Protein AF-A0A974VXE0-F1 (afdb_monomer_lite)

Secondary structure (DSSP, 8-state):
-EETTEE--B-TTS-EEHHHHHHHTT--GGG-HHHHHHSHHHHHHHHHHHTTT---EEE-STT-EEEE-HHHHHHHHHHH-HHHHHHHHHHHHHHHHSS-S---HHHHHHHHHHHHHHHHHHHHHHHHHHHHHHHHHS---SSSSS--EE-HHHHHHH-TTS-HHHHHHHHHTSS-EEETTEEEPP-STTTTT-EEEETTEEEEEHHHHHHHHHHH----

Structure (mmCIF, N/CA/C/O backbone):
data_AF-A0A974VXE0-F1
#
_entry.id   AF-A0A974VXE0-F1
#
loop_
_atom_site.group_PDB
_atom_site.id
_atom_site.type_symbol
_atom_site.label_atom_id
_atom_site.label_alt_id
_atom_site.label_comp_id
_atom_site.label_asym_id
_atom_site.label_entity_id
_atom_site.label_seq_id
_atom_site.pdbx_PDB_ins_code
_atom_site.Cartn_x
_atom_site.Cartn_y
_atom_site.Cartn_z
_atom_site.occupancy
_atom_site.B_iso_or_equiv
_atom_site.auth_seq_id
_atom_site.auth_comp_id
_atom_site.auth_asym_id
_atom_site.auth_atom_id
_atom_site.pdbx_PDB_model_num
ATOM 1 N N . MET A 1 1 ? 20.926 3.545 -9.619 1.00 43.62 1 MET A N 1
ATOM 2 C CA . MET A 1 1 ? 19.524 3.109 -9.843 1.00 43.62 1 MET A CA 1
ATOM 3 C C . MET A 1 1 ? 19.376 1.688 -9.315 1.00 43.62 1 MET A C 1
ATOM 5 O O . MET A 1 1 ? 20.249 0.872 -9.587 1.00 43.62 1 MET A O 1
ATOM 9 N N . THR A 1 2 ? 18.328 1.397 -8.544 1.00 39.00 2 THR A N 1
ATOM 10 C CA . THR A 1 2 ? 18.070 0.048 -8.011 1.00 39.00 2 THR A CA 1
ATOM 11 C C . THR A 1 2 ? 17.063 -0.651 -8.914 1.00 39.00 2 THR A C 1
ATOM 13 O O . THR A 1 2 ? 15.965 -0.136 -9.114 1.00 39.00 2 THR A O 1
ATOM 16 N N . ILE A 1 3 ? 17.418 -1.815 -9.455 1.00 51.47 3 ILE A N 1
ATOM 17 C CA . ILE A 1 3 ? 16.471 -2.709 -10.133 1.00 51.47 3 ILE A CA 1
ATOM 18 C C . ILE A 1 3 ? 16.406 -3.980 -9.287 1.00 51.47 3 ILE A C 1
ATOM 20 O O . ILE A 1 3 ? 17.441 -4.567 -8.982 1.00 51.47 3 ILE A O 1
ATOM 24 N N . ALA A 1 4 ? 15.202 -4.356 -8.845 1.00 46.84 4 ALA A N 1
ATOM 25 C CA . ALA A 1 4 ? 14.942 -5.583 -8.083 1.00 46.84 4 ALA A CA 1
ATOM 26 C C . ALA A 1 4 ? 15.923 -5.832 -6.909 1.00 46.84 4 ALA A C 1
ATOM 28 O O . ALA A 1 4 ? 16.485 -6.914 -6.770 1.00 46.84 4 ALA A O 1
ATOM 29 N N . ASN A 1 5 ? 16.132 -4.819 -6.057 1.00 52.47 5 ASN A N 1
ATOM 30 C CA . ASN A 1 5 ? 16.975 -4.892 -4.851 1.00 52.47 5 ASN A CA 1
ATOM 31 C C . ASN A 1 5 ? 18.496 -5.047 -5.082 1.00 52.47 5 ASN A C 1
ATOM 33 O O . ASN A 1 5 ? 19.231 -5.280 -4.126 1.00 52.47 5 ASN A O 1
ATOM 37 N N . THR A 1 6 ? 18.984 -4.875 -6.318 1.00 59.00 6 THR A N 1
ATOM 38 C CA . THR A 1 6 ? 20.422 -4.901 -6.633 1.00 59.00 6 THR A CA 1
ATOM 39 C C . THR A 1 6 ? 20.893 -3.537 -7.140 1.00 59.00 6 THR A C 1
ATOM 41 O O . THR A 1 6 ? 20.257 -2.921 -8.001 1.00 59.00 6 THR A O 1
ATOM 44 N N . ALA A 1 7 ? 22.005 -3.044 -6.589 1.00 68.25 7 ALA A N 1
ATOM 45 C CA . ALA A 1 7 ? 22.623 -1.797 -7.022 1.00 68.25 7 ALA A CA 1
ATOM 46 C C . ALA A 1 7 ? 23.395 -2.030 -8.331 1.00 68.25 7 ALA A C 1
ATOM 48 O O . ALA A 1 7 ? 24.382 -2.763 -8.346 1.00 68.25 7 ALA A O 1
ATOM 49 N N . ILE A 1 8 ? 22.950 -1.406 -9.425 1.00 77.00 8 ILE A N 1
ATOM 50 C CA . ILE A 1 8 ? 23.687 -1.398 -10.696 1.00 77.00 8 ILE A CA 1
ATOM 51 C C . ILE A 1 8 ? 24.664 -0.227 -10.658 1.00 77.00 8 ILE A C 1
ATOM 53 O O . ILE A 1 8 ? 24.250 0.912 -10.412 1.00 77.00 8 ILE A O 1
ATOM 57 N N . ARG A 1 9 ? 25.952 -0.508 -10.885 1.00 81.44 9 ARG A N 1
ATOM 58 C CA . ARG A 1 9 ? 26.990 0.525 -10.921 1.00 81.44 9 ARG A CA 1
ATOM 59 C C . ARG A 1 9 ? 26.741 1.487 -12.073 1.00 81.44 9 ARG A C 1
ATOM 61 O O . ARG A 1 9 ? 26.352 1.067 -13.167 1.00 81.44 9 ARG A O 1
ATOM 68 N N . GLN A 1 10 ? 26.976 2.761 -11.793 1.00 82.44 10 GLN A N 1
ATOM 69 C CA . GLN A 1 10 ? 26.895 3.834 -12.763 1.00 82.44 10 GLN A CA 1
ATOM 70 C C . GLN A 1 10 ? 28.243 4.548 -12.815 1.00 82.44 10 GLN A C 1
ATOM 72 O O . GLN A 1 10 ? 28.799 4.876 -11.765 1.00 82.44 10 GLN A O 1
ATOM 77 N N . ASP A 1 11 ? 28.752 4.761 -14.020 1.00 80.00 11 ASP A N 1
ATOM 78 C CA . ASP A 1 11 ? 29.983 5.513 -14.247 1.00 80.00 11 ASP A CA 1
ATOM 79 C C . ASP A 1 11 ? 29.741 7.027 -14.108 1.00 80.00 11 ASP A C 1
ATOM 81 O O . ASP A 1 11 ? 28.590 7.471 -14.194 1.00 80.00 11 ASP A O 1
ATOM 85 N N . PRO A 1 12 ? 30.799 7.844 -13.931 1.00 75.44 12 PRO A N 1
ATOM 86 C CA . PRO A 1 12 ? 30.688 9.306 -13.843 1.00 75.44 12 PRO A CA 1
ATOM 87 C C . PRO A 1 12 ? 29.964 9.948 -15.036 1.00 75.44 12 PRO A C 1
ATOM 89 O O . PRO A 1 12 ? 29.292 10.962 -14.875 1.00 75.44 12 PRO A O 1
ATOM 92 N N . ASP A 1 13 ? 30.030 9.308 -16.205 1.00 73.12 13 ASP A N 1
ATOM 93 C CA . ASP A 1 13 ? 29.336 9.716 -17.433 1.00 73.12 13 ASP A CA 1
ATOM 94 C C . ASP A 1 13 ? 27.852 9.294 -17.474 1.00 73.12 13 ASP A C 1
ATOM 96 O O . ASP A 1 13 ? 27.187 9.405 -18.502 1.00 73.12 13 ASP A O 1
ATOM 100 N N . GLY A 1 14 ? 27.324 8.727 -16.388 1.00 77.12 14 GLY A N 1
ATOM 101 C CA . GLY A 1 14 ? 25.926 8.322 -16.275 1.00 77.12 14 GLY A CA 1
ATOM 102 C C . GLY A 1 14 ? 25.568 6.973 -16.916 1.00 77.12 14 GLY A C 1
ATOM 103 O O . GLY A 1 14 ? 24.385 6.632 -16.957 1.00 77.12 14 GLY A O 1
ATOM 104 N N . ARG A 1 15 ? 26.550 6.189 -17.379 1.00 83.00 15 ARG A N 1
ATOM 105 C CA . ARG A 1 15 ? 26.363 4.876 -18.036 1.00 83.00 15 ARG A CA 1
ATOM 106 C C . ARG A 1 15 ? 26.256 3.744 -17.020 1.00 83.00 15 ARG A C 1
ATOM 108 O O . ARG A 1 15 ? 26.833 3.836 -15.944 1.00 83.00 15 ARG A O 1
ATOM 115 N N . PHE A 1 16 ? 25.560 2.663 -17.357 1.00 85.62 16 PHE A N 1
ATOM 116 C CA . PHE A 1 16 ? 25.257 1.560 -16.441 1.00 85.62 16 PHE A CA 1
ATOM 117 C C . PHE A 1 16 ? 26.000 0.271 -16.805 1.00 85.62 16 PHE A C 1
ATOM 119 O O . PHE A 1 16 ? 26.122 -0.070 -17.981 1.00 85.62 16 PHE A O 1
ATOM 126 N N . SER A 1 17 ? 26.442 -0.473 -15.785 1.00 86.69 17 SER A N 1
ATOM 127 C CA . SER A 1 17 ? 27.140 -1.758 -15.942 1.00 86.69 17 SER A CA 1
ATOM 128 C C . SER A 1 17 ? 26.195 -2.883 -16.381 1.00 86.69 17 SER A C 1
ATOM 130 O O . SER A 1 17 ? 25.327 -3.328 -15.621 1.00 86.69 17 SER A O 1
ATOM 132 N N . LEU A 1 18 ? 26.403 -3.406 -17.594 1.00 86.62 18 LEU A N 1
ATOM 133 C CA . LEU A 1 18 ? 25.636 -4.533 -18.134 1.00 86.62 18 LEU A CA 1
ATOM 134 C C . LEU A 1 18 ? 25.963 -5.850 -17.414 1.00 86.62 18 LEU A C 1
ATOM 136 O O . LEU A 1 18 ? 25.092 -6.696 -17.218 1.00 86.62 18 LEU A O 1
ATOM 140 N N . ASN A 1 19 ? 27.208 -5.997 -16.956 1.00 86.19 19 ASN A N 1
ATOM 141 C CA . ASN A 1 19 ? 27.670 -7.172 -16.217 1.00 86.19 19 ASN A CA 1
ATOM 142 C C . ASN A 1 19 ? 26.990 -7.298 -14.847 1.00 86.19 19 ASN A C 1
ATOM 144 O O . ASN A 1 19 ? 26.687 -8.408 -14.401 1.00 86.19 19 ASN A O 1
ATOM 148 N N . ASP A 1 20 ? 26.730 -6.172 -14.181 1.00 85.38 20 ASP A N 1
ATOM 149 C CA . ASP A 1 20 ? 26.014 -6.176 -12.904 1.00 85.38 20 ASP A CA 1
ATOM 150 C C . ASP A 1 20 ? 24.540 -6.526 -13.111 1.00 85.38 20 ASP A C 1
ATOM 152 O O . ASP A 1 20 ? 23.991 -7.327 -12.354 1.00 85.38 20 ASP A O 1
ATOM 156 N N . LEU A 1 21 ? 23.921 -6.012 -14.180 1.00 85.12 21 LEU A N 1
ATOM 157 C CA . LEU A 1 21 ? 22.555 -6.378 -14.550 1.00 85.12 21 LEU A CA 1
ATOM 158 C C . LEU A 1 21 ? 22.437 -7.866 -14.916 1.00 85.12 21 LEU A C 1
ATOM 160 O O . LEU A 1 21 ? 21.496 -8.531 -14.482 1.00 85.12 21 LEU A O 1
ATOM 164 N N . HIS A 1 22 ? 23.396 -8.415 -15.666 1.00 86.56 22 HIS A N 1
ATOM 165 C CA . HIS A 1 22 ? 23.431 -9.841 -16.008 1.00 86.56 22 HIS A CA 1
ATOM 166 C C . HIS A 1 22 ? 23.490 -10.716 -14.755 1.00 86.56 22 HIS A C 1
ATOM 168 O O . HIS A 1 22 ? 22.717 -11.666 -14.614 1.00 86.56 22 HIS A O 1
ATOM 174 N N . ARG A 1 23 ? 24.363 -10.353 -13.808 1.00 85.38 23 ARG A N 1
ATOM 175 C CA . ARG A 1 23 ? 24.497 -11.041 -12.519 1.00 85.38 23 ARG A CA 1
ATOM 176 C C . ARG A 1 23 ? 23.218 -10.948 -11.691 1.00 85.38 23 ARG A C 1
ATOM 178 O O . ARG A 1 23 ? 22.768 -11.964 -11.171 1.00 85.38 23 ARG A O 1
ATOM 185 N N . ALA A 1 24 ? 22.614 -9.762 -11.616 1.00 84.19 24 ALA A N 1
ATOM 186 C CA . ALA A 1 24 ? 21.342 -9.541 -10.928 1.00 84.19 24 ALA A CA 1
ATOM 187 C C . ALA A 1 24 ? 20.189 -10.349 -11.550 1.00 84.19 24 ALA A C 1
ATOM 189 O O . ALA A 1 24 ? 19.272 -10.765 -10.849 1.00 84.19 24 ALA A O 1
ATOM 190 N N . SER A 1 25 ? 20.262 -10.618 -12.856 1.00 79.88 25 SER A N 1
ATOM 191 C CA . SER A 1 25 ? 19.257 -11.379 -13.608 1.00 79.88 25 SER A CA 1
ATOM 192 C C . SER A 1 25 ? 19.467 -12.901 -13.564 1.00 79.88 25 SER A C 1
ATOM 194 O O . SER A 1 25 ? 18.789 -13.631 -14.282 1.00 79.88 25 SER A O 1
ATOM 196 N N . GLY A 1 26 ? 20.405 -13.397 -12.747 1.00 84.25 26 GLY A N 1
ATOM 197 C CA . GLY A 1 26 ? 20.655 -14.831 -12.551 1.00 84.25 26 GLY A CA 1
ATOM 198 C C . GLY A 1 26 ? 21.888 -15.386 -13.272 1.00 84.25 26 GLY A C 1
ATOM 199 O O . GLY A 1 26 ? 22.190 -16.566 -13.123 1.00 84.25 26 GLY A O 1
ATOM 200 N N . GLY A 1 27 ? 22.631 -14.564 -14.024 1.00 84.44 27 GLY A N 1
ATOM 201 C CA . GLY A 1 27 ? 23.959 -14.922 -14.539 1.00 84.44 27 GLY A CA 1
ATOM 202 C C . GLY A 1 27 ? 23.996 -16.091 -15.533 1.00 84.44 27 GLY A C 1
ATOM 203 O O . GLY A 1 27 ? 25.049 -16.701 -15.724 1.00 84.44 27 GLY A O 1
ATOM 204 N N . GLU A 1 28 ? 22.873 -16.430 -16.175 1.00 87.12 28 GLU A N 1
ATOM 205 C CA . GLU A 1 28 ? 22.824 -17.527 -17.147 1.00 87.12 28 GLU A CA 1
ATOM 206 C C . GLU A 1 28 ? 23.780 -17.276 -18.322 1.00 87.12 28 GLU A C 1
ATOM 208 O O . GLU A 1 28 ? 23.739 -16.220 -18.955 1.00 87.12 28 GLU A O 1
ATOM 213 N N . LYS A 1 29 ? 24.612 -18.268 -18.668 1.00 85.56 29 LYS A N 1
ATOM 214 C CA . LYS A 1 29 ? 25.663 -18.120 -19.694 1.00 85.56 29 LYS A CA 1
ATOM 215 C C . LYS A 1 29 ? 25.130 -17.698 -21.068 1.00 85.56 29 LYS A C 1
ATOM 217 O O . LYS A 1 29 ? 25.763 -16.885 -21.734 1.00 85.56 29 LYS A O 1
ATOM 222 N N . ARG A 1 30 ? 23.960 -18.210 -21.474 1.00 85.81 30 ARG A N 1
ATOM 223 C CA . ARG A 1 30 ? 23.302 -17.856 -22.749 1.00 85.81 30 ARG A CA 1
ATOM 224 C C . ARG A 1 30 ? 22.896 -16.383 -22.836 1.00 85.81 30 ARG A C 1
ATOM 226 O O . ARG A 1 30 ? 22.746 -15.861 -23.930 1.00 85.81 30 ARG A O 1
ATOM 233 N N . HIS A 1 31 ? 22.746 -15.724 -21.690 1.00 87.00 31 HIS A N 1
ATOM 234 C CA . HIS A 1 31 ? 22.363 -14.322 -21.586 1.00 87.00 31 HIS A CA 1
ATOM 235 C C . HIS A 1 31 ? 23.568 -13.391 -21.417 1.00 87.00 31 HIS A C 1
ATOM 237 O O . HIS A 1 31 ? 23.388 -12.235 -21.063 1.00 87.00 31 HIS A O 1
ATOM 243 N N . GLY A 1 32 ? 24.799 -13.861 -21.636 1.00 85.56 32 GLY A N 1
ATOM 244 C CA . GLY A 1 32 ? 25.993 -13.034 -21.460 1.00 85.56 32 GLY A CA 1
ATOM 245 C C . GLY A 1 32 ? 25.992 -11.771 -22.330 1.00 85.56 32 GLY A C 1
ATOM 246 O O . GLY A 1 32 ? 25.596 -11.810 -23.496 1.00 85.56 32 GLY A O 1
ATOM 247 N N . ALA A 1 33 ? 26.492 -10.666 -21.771 1.00 83.69 33 ALA A N 1
ATOM 248 C CA . ALA A 1 33 ? 26.612 -9.367 -22.441 1.00 83.69 33 ALA A CA 1
ATOM 249 C C . ALA A 1 33 ? 27.284 -9.461 -23.825 1.00 83.69 33 ALA A C 1
ATOM 251 O O . ALA A 1 33 ? 26.778 -8.907 -24.796 1.00 83.69 33 ALA A O 1
ATOM 252 N N . SER A 1 34 ? 28.373 -10.228 -23.946 1.00 82.38 34 SER A N 1
ATOM 253 C CA . SER A 1 34 ? 29.087 -10.418 -25.218 1.00 82.38 34 SER A CA 1
ATOM 254 C C . SER A 1 3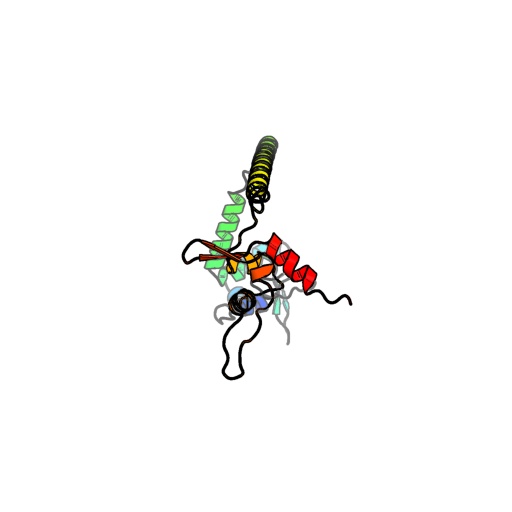4 ? 28.222 -11.072 -26.302 1.00 82.38 34 SER A C 1
ATOM 256 O O . SER A 1 34 ? 28.289 -10.668 -27.460 1.00 82.38 34 SER A O 1
ATOM 258 N N . TYR A 1 35 ? 27.377 -12.047 -25.939 1.00 86.69 35 TYR A N 1
ATOM 259 C CA . TYR A 1 35 ? 26.453 -12.680 -26.887 1.00 86.69 35 TYR A CA 1
ATOM 260 C C . TYR A 1 35 ? 25.386 -11.694 -27.351 1.00 86.69 35 TYR A C 1
ATOM 262 O O . TYR A 1 35 ? 25.119 -11.587 -28.546 1.00 86.69 35 TYR A O 1
ATOM 270 N N . TRP A 1 36 ? 24.819 -10.929 -26.422 1.00 89.06 36 TRP A N 1
ATOM 271 C CA . TRP A 1 36 ? 23.811 -9.932 -26.754 1.00 89.06 36 TRP A CA 1
ATOM 272 C C . TRP A 1 36 ? 24.346 -8.828 -27.670 1.00 89.06 36 TRP A C 1
ATOM 274 O O . TRP A 1 36 ? 23.685 -8.492 -28.649 1.00 89.06 36 TRP A O 1
ATOM 284 N N . LEU A 1 37 ? 25.556 -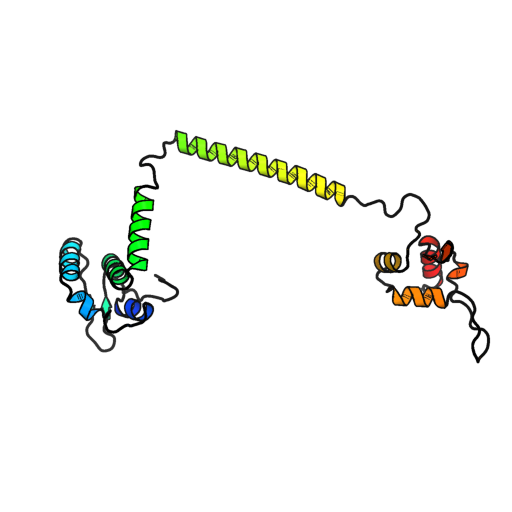8.320 -27.416 1.00 84.12 37 LEU A N 1
ATOM 285 C CA . LEU A 1 37 ? 26.217 -7.325 -28.274 1.00 84.12 37 LEU A CA 1
ATOM 286 C C . LEU A 1 37 ? 26.537 -7.865 -29.677 1.00 84.12 37 LEU A C 1
ATOM 288 O O . LEU A 1 37 ? 26.631 -7.105 -30.637 1.00 84.12 37 LEU A O 1
ATOM 292 N N . SER A 1 38 ? 26.705 -9.183 -29.817 1.00 84.88 38 SER A N 1
ATOM 293 C CA . SER A 1 38 ? 26.949 -9.808 -31.121 1.00 84.88 38 SER A CA 1
ATOM 294 C C . SER A 1 38 ? 25.685 -9.959 -31.979 1.00 84.88 38 SER A C 1
ATOM 296 O O . SER A 1 38 ? 25.806 -10.121 -33.197 1.00 84.88 38 SER A O 1
ATOM 298 N N . ASN A 1 39 ? 24.498 -9.875 -31.365 1.00 87.94 39 ASN A N 1
ATOM 299 C CA . ASN A 1 39 ? 23.212 -10.031 -32.036 1.00 87.94 39 ASN A CA 1
ATOM 300 C C . ASN A 1 39 ? 22.955 -8.892 -33.036 1.00 87.94 39 ASN A C 1
ATOM 302 O O . ASN A 1 39 ? 23.205 -7.725 -32.740 1.00 87.94 39 ASN A O 1
ATOM 306 N N . GLN A 1 40 ? 22.400 -9.236 -34.199 1.00 90.44 40 GLN A N 1
ATOM 307 C CA . GLN A 1 40 ? 22.125 -8.292 -35.282 1.00 90.44 40 GLN A CA 1
ATOM 308 C C . GLN A 1 40 ? 21.183 -7.164 -34.834 1.00 90.44 40 GLN A C 1
ATOM 310 O O . GLN A 1 40 ? 21.510 -5.995 -35.007 1.00 90.44 40 GLN A O 1
ATOM 315 N N . GLN A 1 41 ? 20.087 -7.506 -34.146 1.00 88.12 41 GLN A N 1
ATOM 316 C CA . GLN A 1 41 ? 19.127 -6.526 -33.622 1.00 88.12 41 GLN A CA 1
ATOM 317 C C . GLN A 1 41 ? 19.779 -5.526 -32.651 1.00 88.12 41 GLN A C 1
ATOM 319 O O . GLN A 1 41 ? 19.441 -4.347 -32.645 1.00 88.12 41 GLN A O 1
ATOM 324 N N . THR A 1 42 ? 20.724 -5.985 -31.825 1.00 87.19 42 THR A N 1
ATOM 325 C CA . THR A 1 42 ? 21.430 -5.119 -30.871 1.00 87.19 42 THR A CA 1
ATOM 326 C C . THR A 1 42 ? 22.367 -4.160 -31.592 1.00 87.19 42 THR A C 1
ATOM 328 O O . THR A 1 42 ? 22.434 -2.993 -31.225 1.00 87.19 42 THR A O 1
ATOM 331 N N . LYS A 1 43 ? 23.068 -4.629 -32.629 1.00 87.12 43 LYS A N 1
ATOM 332 C CA . LYS A 1 43 ? 23.947 -3.786 -33.450 1.00 87.12 43 LYS A CA 1
ATOM 333 C C . LYS A 1 43 ? 23.166 -2.708 -34.192 1.00 87.12 43 LYS A C 1
ATOM 335 O O . LYS A 1 43 ? 23.595 -1.562 -34.208 1.00 87.12 43 LYS A O 1
ATOM 340 N N . GLU A 1 44 ? 22.017 -3.067 -34.756 1.00 88.75 44 GLU A N 1
ATOM 341 C CA . GLU A 1 44 ? 21.108 -2.117 -35.405 1.00 88.75 44 GLU A CA 1
ATOM 342 C C . GLU A 1 44 ? 20.590 -1.080 -34.402 1.00 88.75 44 GLU A C 1
ATOM 344 O O . GLU A 1 44 ? 20.691 0.116 -34.652 1.00 88.75 44 GLU A O 1
ATOM 349 N N . LEU A 1 45 ? 20.146 -1.513 -33.216 1.00 85.94 45 LEU A N 1
ATOM 350 C CA . LEU A 1 45 ? 19.724 -0.601 -32.149 1.00 85.94 45 LEU A CA 1
ATOM 351 C C . LEU A 1 45 ? 20.857 0.333 -31.692 1.00 85.94 45 LEU A C 1
ATOM 353 O O . LEU A 1 45 ? 20.621 1.508 -31.423 1.00 85.94 45 LEU A O 1
ATOM 357 N N . MET A 1 46 ? 22.085 -0.177 -31.590 1.00 84.44 46 MET A N 1
A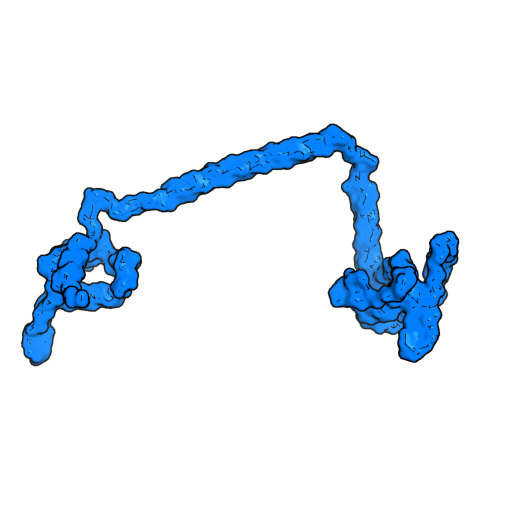TOM 358 C CA . MET A 1 46 ? 23.253 0.635 -31.250 1.00 84.44 46 MET A CA 1
ATOM 359 C C . MET A 1 46 ? 23.551 1.681 -32.325 1.00 84.44 46 MET A C 1
ATOM 361 O O . MET A 1 46 ? 23.807 2.825 -31.967 1.00 84.44 46 MET A O 1
ATOM 365 N N . ALA A 1 47 ? 23.468 1.324 -33.609 1.00 84.31 47 ALA A N 1
ATOM 366 C CA . ALA A 1 47 ? 23.678 2.262 -34.711 1.00 84.31 47 ALA A CA 1
ATOM 367 C C . ALA A 1 47 ? 22.651 3.411 -34.697 1.00 84.31 47 ALA A C 1
ATOM 369 O O . ALA A 1 47 ? 23.015 4.569 -34.895 1.00 84.31 47 ALA A O 1
ATOM 370 N N . GLU A 1 48 ? 21.385 3.121 -34.380 1.00 83.75 48 GLU A N 1
ATOM 371 C CA . GLU A 1 48 ? 20.353 4.155 -34.208 1.00 83.75 48 GLU A CA 1
ATOM 372 C C . GLU A 1 48 ? 20.675 5.096 -33.032 1.00 83.75 48 GLU A C 1
ATOM 374 O O . GLU A 1 48 ? 20.526 6.316 -33.129 1.00 83.75 48 GLU A O 1
ATOM 379 N N . LEU A 1 49 ? 21.182 4.545 -31.924 1.00 76.88 49 LEU A N 1
ATOM 380 C CA . LEU A 1 49 ? 21.546 5.312 -30.729 1.00 76.88 49 LEU A CA 1
ATOM 381 C C . LEU A 1 49 ? 22.863 6.090 -30.874 1.00 76.88 49 LEU A C 1
ATOM 383 O O . LEU A 1 49 ? 23.031 7.121 -30.220 1.00 76.88 49 LEU A O 1
ATOM 387 N N . GLU A 1 50 ? 23.787 5.671 -31.739 1.00 68.06 50 GLU A N 1
ATOM 388 C CA . GLU A 1 50 ? 25.024 6.417 -32.020 1.00 68.06 50 GLU A CA 1
ATOM 389 C C . GLU A 1 50 ? 24.733 7.819 -32.582 1.00 68.06 50 GLU A C 1
ATOM 391 O O . GLU A 1 50 ? 25.456 8.768 -32.274 1.00 68.06 50 GLU A O 1
ATOM 396 N N . THR A 1 51 ? 23.595 7.997 -33.262 1.00 58.44 51 THR A N 1
ATOM 397 C CA . THR A 1 51 ? 23.088 9.308 -33.709 1.00 58.44 51 THR A CA 1
ATOM 398 C C . THR A 1 51 ? 22.791 10.265 -32.540 1.00 58.44 51 THR A C 1
ATOM 400 O O . THR A 1 51 ? 22.847 11.482 -32.703 1.00 58.44 51 THR A O 1
ATOM 403 N N . THR A 1 52 ? 22.524 9.738 -31.338 1.00 55.94 52 THR A N 1
ATOM 404 C CA . THR A 1 52 ? 22.216 10.520 -30.121 1.00 55.94 52 THR A CA 1
ATOM 405 C C . THR A 1 52 ? 23.423 10.835 -29.222 1.00 55.94 52 THR A C 1
ATOM 407 O O . THR A 1 52 ? 23.265 11.528 -28.218 1.00 55.94 52 THR A O 1
ATOM 410 N N . GLY A 1 53 ? 24.640 10.409 -29.588 1.00 56.88 53 GLY A N 1
ATOM 411 C CA . GLY A 1 53 ? 25.884 10.936 -29.003 1.00 56.88 53 GLY A CA 1
ATOM 412 C C . GLY A 1 53 ? 26.385 10.302 -27.696 1.00 56.88 53 GLY A C 1
ATOM 413 O O . GLY A 1 53 ? 27.294 10.858 -27.081 1.00 56.88 53 GLY A O 1
ATOM 414 N N . ILE A 1 54 ? 25.864 9.144 -27.265 1.00 55.12 54 ILE A N 1
ATOM 415 C CA . ILE A 1 54 ? 26.409 8.394 -26.113 1.00 55.12 54 ILE A CA 1
ATOM 416 C C . ILE A 1 54 ? 26.987 7.055 -26.602 1.00 55.12 54 ILE A C 1
ATOM 418 O O . ILE A 1 54 ? 26.221 6.136 -26.892 1.00 55.12 54 ILE A O 1
ATOM 422 N N . PRO A 1 55 ? 28.323 6.898 -26.675 1.00 57.19 55 PRO A N 1
ATOM 423 C CA . PRO A 1 55 ? 28.932 5.676 -27.184 1.00 57.19 55 PRO A CA 1
ATOM 424 C C . PRO A 1 55 ? 28.813 4.521 -26.181 1.00 57.19 55 PRO A C 1
ATOM 426 O O . PRO A 1 55 ? 29.015 4.692 -24.970 1.00 57.19 55 PRO A O 1
ATOM 429 N N . VAL A 1 56 ? 28.556 3.317 -26.697 1.00 59.00 56 VAL A N 1
ATOM 430 C CA . VAL A 1 56 ? 28.772 2.065 -25.959 1.00 59.00 56 VAL A CA 1
ATOM 431 C C . VAL A 1 56 ? 30.264 1.938 -25.687 1.00 59.00 56 VAL A C 1
ATOM 433 O O . VAL A 1 56 ? 31.057 1.800 -26.614 1.00 59.00 56 VAL A O 1
ATOM 436 N N . VAL A 1 57 ? 30.659 2.002 -24.416 1.00 63.31 57 VAL A N 1
ATOM 437 C CA . VAL A 1 57 ? 32.062 1.849 -24.024 1.00 63.31 57 VAL A CA 1
ATOM 438 C C . VAL A 1 57 ? 32.198 0.575 -23.213 1.00 63.31 57 VAL A C 1
ATOM 440 O O . VAL A 1 57 ? 31.688 0.442 -22.102 1.00 63.31 57 VAL A O 1
ATOM 443 N N . SER A 1 58 ? 32.909 -0.384 -23.795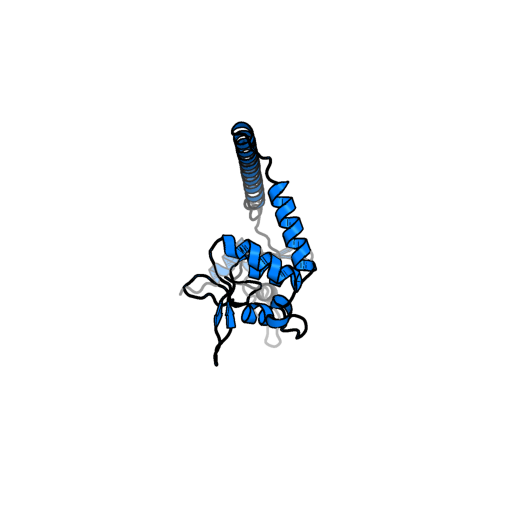 1.00 59.31 58 SER A N 1
ATOM 444 C CA . SER A 1 58 ? 33.468 -1.493 -23.036 1.00 59.31 58 SER A CA 1
ATOM 445 C C . SER A 1 58 ? 34.806 -1.033 -22.472 1.00 59.31 58 SER A C 1
ATOM 447 O O . SER A 1 58 ? 35.710 -0.696 -23.230 1.00 59.31 58 SER A O 1
ATOM 449 N N . VAL A 1 59 ? 34.931 -0.990 -21.146 1.00 58.03 59 VAL A N 1
ATOM 450 C CA . VAL A 1 59 ? 36.222 -0.740 -20.497 1.00 58.03 59 VAL A CA 1
ATOM 451 C C . VAL A 1 59 ? 36.942 -2.080 -20.386 1.00 58.03 59 VAL A C 1
ATOM 453 O O . VAL A 1 59 ? 36.468 -2.978 -19.689 1.00 58.03 59 VAL A O 1
ATOM 456 N N . GLU A 1 60 ? 38.073 -2.235 -21.072 1.00 55.22 60 GLU A N 1
ATOM 457 C CA . GLU A 1 60 ? 38.912 -3.437 -20.989 1.00 55.22 60 GLU A CA 1
ATOM 458 C C . GLU A 1 60 ? 39.854 -3.373 -19.769 1.00 55.22 60 GLU A C 1
ATOM 460 O O . GLU A 1 60 ? 40.423 -2.327 -19.462 1.00 55.22 60 GLU A O 1
ATOM 465 N N . GLY A 1 61 ? 40.025 -4.487 -19.041 1.00 51.56 61 GLY A N 1
ATOM 466 C CA . GLY A 1 61 ? 40.961 -4.582 -17.909 1.00 51.56 61 GLY A CA 1
ATOM 467 C C . GLY A 1 61 ? 40.527 -5.531 -16.783 1.00 51.56 61 GLY A C 1
ATOM 468 O O . GLY A 1 61 ? 39.484 -6.174 -16.853 1.00 51.56 61 GLY A O 1
ATOM 469 N N . ARG A 1 62 ? 41.322 -5.606 -15.701 1.00 48.44 62 ARG A N 1
ATOM 470 C CA . ARG A 1 62 ? 41.119 -6.519 -14.544 1.00 48.44 62 ARG A CA 1
ATOM 471 C C . ARG A 1 62 ? 39.804 -6.279 -13.776 1.00 48.44 62 ARG A C 1
ATOM 473 O O . ARG A 1 62 ? 39.313 -7.194 -13.127 1.00 48.44 62 ARG A O 1
ATOM 480 N N . ASN A 1 63 ? 39.239 -5.074 -13.900 1.00 58.47 63 ASN A N 1
ATOM 481 C CA . ASN A 1 63 ? 37.908 -4.673 -13.417 1.00 58.47 63 ASN A CA 1
ATOM 482 C C . ASN A 1 63 ? 36.977 -4.263 -14.579 1.00 58.47 63 ASN A C 1
ATOM 484 O O . ASN A 1 63 ? 36.028 -3.507 -14.374 1.00 58.47 63 ASN A O 1
ATOM 488 N N . GLY A 1 64 ? 37.296 -4.697 -15.800 1.00 67.00 64 GLY A N 1
ATOM 489 C CA . GLY A 1 64 ? 36.615 -4.290 -17.020 1.00 67.00 64 GLY A CA 1
ATOM 490 C C . GLY A 1 64 ? 35.152 -4.723 -17.054 1.00 67.00 64 GLY A C 1
ATOM 491 O O . GLY A 1 64 ? 34.777 -5.787 -16.553 1.00 67.00 64 GLY A O 1
ATOM 492 N N . GLY A 1 65 ? 34.318 -3.878 -17.649 1.00 74.50 65 GLY A N 1
ATOM 493 C CA . GLY A 1 65 ? 32.887 -4.095 -17.778 1.00 74.50 65 GLY A CA 1
ATOM 494 C C . GLY A 1 65 ? 32.326 -3.387 -19.001 1.00 74.50 65 GLY A C 1
ATOM 495 O O . GLY A 1 65 ? 32.880 -2.395 -19.472 1.00 74.50 65 GLY A O 1
ATOM 496 N N . THR A 1 66 ? 31.230 -3.921 -19.532 1.00 82.50 66 THR A N 1
ATOM 497 C CA . THR A 1 66 ? 30.472 -3.270 -20.600 1.00 82.50 66 THR A CA 1
ATOM 498 C C . THR A 1 66 ? 29.544 -2.235 -19.973 1.00 82.50 66 THR A C 1
ATOM 500 O O . THR A 1 66 ? 28.631 -2.610 -19.232 1.00 82.50 66 THR A O 1
ATOM 503 N N . TYR A 1 67 ? 29.767 -0.956 -20.278 1.00 83.00 67 TYR A N 1
ATOM 504 C CA . TYR A 1 67 ? 28.932 0.148 -19.817 1.00 83.00 67 TYR A CA 1
ATOM 505 C C . TYR A 1 67 ? 28.119 0.716 -20.973 1.00 83.00 67 TYR A C 1
ATOM 507 O O . TYR A 1 67 ? 28.642 1.044 -22.041 1.00 83.00 67 TYR A O 1
ATOM 515 N N . VAL A 1 68 ? 26.812 0.821 -20.753 1.00 82.06 68 VAL A N 1
ATOM 516 C CA . VAL A 1 68 ? 25.853 1.220 -21.785 1.00 82.06 68 VAL A CA 1
ATOM 517 C C . VAL A 1 68 ? 24.919 2.315 -21.283 1.00 82.06 68 VAL A C 1
ATOM 519 O O . VAL A 1 68 ? 24.744 2.507 -20.077 1.00 82.06 68 VAL A O 1
ATOM 522 N N . CYS A 1 69 ? 24.316 3.049 -22.216 1.00 83.12 69 CYS A N 1
ATOM 523 C CA . CYS A 1 69 ? 23.245 3.989 -21.908 1.00 83.12 69 CYS A CA 1
ATOM 524 C C . CYS A 1 69 ? 21.991 3.260 -21.400 1.00 83.12 69 CYS A C 1
ATOM 526 O O . CYS A 1 69 ? 21.836 2.044 -21.540 1.00 83.12 69 CYS A O 1
ATOM 528 N N . LYS A 1 70 ? 21.082 4.020 -20.791 1.00 83.50 70 LYS A N 1
ATOM 529 C CA . LYS A 1 70 ? 19.884 3.508 -20.116 1.00 83.50 70 LYS A CA 1
ATOM 530 C C . LYS A 1 70 ? 18.955 2.731 -21.060 1.00 83.50 70 LYS A C 1
ATOM 532 O O . LYS A 1 70 ? 18.353 1.739 -20.661 1.00 83.50 70 LYS A O 1
ATOM 537 N N . GLU A 1 71 ? 18.864 3.157 -22.309 1.00 86.44 71 GLU A N 1
ATOM 538 C CA . GLU A 1 71 ? 18.057 2.564 -23.372 1.00 86.44 71 GLU A CA 1
ATOM 539 C C . GLU A 1 71 ? 18.509 1.127 -23.656 1.00 86.44 71 GLU A C 1
ATOM 541 O O . GLU A 1 71 ? 17.700 0.197 -23.674 1.00 86.44 71 GLU A O 1
ATOM 546 N N . LEU A 1 72 ? 19.822 0.926 -23.773 1.00 87.00 72 LEU A N 1
ATOM 547 C CA . LEU A 1 72 ? 20.422 -0.389 -23.986 1.00 87.00 72 LEU A CA 1
ATOM 548 C C . LEU A 1 72 ? 20.294 -1.296 -22.756 1.00 87.00 72 LEU A C 1
ATOM 550 O O . LEU A 1 72 ? 20.126 -2.504 -22.912 1.00 87.00 72 LEU A O 1
ATOM 554 N N . VAL A 1 73 ? 20.291 -0.737 -21.539 1.00 87.31 73 VAL A N 1
ATOM 555 C CA . VAL A 1 73 ? 19.970 -1.498 -20.316 1.00 87.31 73 VAL A CA 1
ATOM 556 C C . VAL A 1 73 ? 18.561 -2.082 -20.402 1.00 87.31 73 VAL A C 1
ATOM 558 O O . VAL A 1 73 ? 18.361 -3.259 -20.097 1.00 87.31 73 VAL A O 1
ATOM 561 N N . TYR A 1 74 ? 17.579 -1.282 -20.829 1.00 87.06 74 TYR A N 1
ATOM 562 C CA . TYR A 1 74 ? 16.205 -1.756 -20.981 1.00 87.06 74 TYR A CA 1
ATOM 563 C C . TYR A 1 74 ? 16.079 -2.802 -22.084 1.00 87.06 74 TYR A C 1
ATOM 565 O O . TYR A 1 74 ? 15.480 -3.849 -21.840 1.00 87.06 74 TYR A O 1
ATOM 573 N N . ALA A 1 75 ? 16.693 -2.571 -23.245 1.00 89.75 75 ALA A N 1
ATOM 574 C CA . ALA A 1 75 ? 16.695 -3.534 -24.344 1.00 89.75 75 ALA A CA 1
ATOM 575 C C . ALA A 1 75 ? 17.306 -4.884 -23.927 1.00 89.75 75 ALA A C 1
ATOM 577 O O . ALA A 1 75 ? 16.748 -5.944 -24.217 1.00 89.75 75 ALA A O 1
ATOM 578 N N . TYR A 1 76 ? 18.407 -4.862 -23.173 1.00 89.19 76 TYR A N 1
ATOM 579 C CA . TYR A 1 76 ? 19.018 -6.074 -22.633 1.00 89.19 76 TYR A CA 1
ATOM 580 C C . TYR A 1 76 ? 18.123 -6.781 -21.606 1.00 89.19 76 TYR A C 1
ATOM 582 O O . TYR A 1 76 ? 17.939 -7.996 -21.675 1.00 89.19 76 TYR A O 1
ATOM 590 N N . ALA A 1 77 ? 17.504 -6.037 -20.685 1.00 89.31 77 ALA A N 1
ATOM 591 C CA . ALA A 1 77 ? 16.583 -6.608 -19.701 1.00 89.31 77 ALA A CA 1
ATOM 592 C C . ALA A 1 77 ? 15.355 -7.267 -20.362 1.00 89.31 77 ALA A C 1
ATOM 594 O O . ALA A 1 77 ? 14.915 -8.336 -19.933 1.00 89.31 77 ALA A O 1
ATOM 595 N N . MET A 1 78 ? 14.824 -6.659 -21.427 1.00 91.25 78 MET A N 1
ATOM 596 C CA . MET A 1 78 ? 13.741 -7.226 -22.239 1.00 91.25 78 MET A CA 1
ATOM 597 C C . MET A 1 78 ? 14.167 -8.511 -22.954 1.00 91.25 78 MET A C 1
ATOM 599 O O . MET A 1 78 ? 13.386 -9.459 -23.022 1.00 91.25 78 MET A O 1
ATOM 603 N N . TRP A 1 79 ? 15.398 -8.555 -23.469 1.00 92.19 79 TRP A N 1
ATOM 604 C CA . TRP A 1 79 ? 15.939 -9.735 -24.142 1.00 92.19 79 TRP A CA 1
ATOM 605 C C . TRP A 1 79 ? 16.109 -10.925 -23.187 1.00 92.19 79 TRP A C 1
ATOM 607 O O . TRP A 1 79 ? 15.773 -12.051 -23.546 1.00 92.19 79 TRP A O 1
ATOM 617 N N . ILE A 1 80 ? 16.562 -10.678 -21.953 1.00 89.69 80 ILE A N 1
ATOM 618 C CA . ILE A 1 80 ? 16.714 -11.725 -20.930 1.00 89.69 80 ILE A CA 1
ATOM 619 C C . ILE A 1 80 ? 15.357 -12.244 -20.440 1.00 89.69 80 ILE A C 1
ATOM 621 O O . ILE A 1 80 ? 15.207 -13.435 -20.169 1.00 89.69 80 ILE A O 1
ATOM 625 N N . SER A 1 81 ? 14.371 -11.357 -20.277 1.00 87.81 81 SER A N 1
ATOM 626 C CA . SER A 1 81 ? 13.097 -11.686 -19.636 1.00 87.81 81 SER A CA 1
ATOM 627 C C . SER A 1 81 ? 11.901 -11.315 -20.517 1.00 87.81 81 SER A C 1
ATOM 629 O O . SER A 1 81 ? 11.444 -10.168 -20.496 1.00 87.81 81 SER A O 1
ATOM 631 N N . PRO A 1 82 ? 11.287 -12.300 -21.204 1.00 91.25 82 PRO A N 1
ATOM 632 C CA . PRO A 1 82 ? 10.062 -12.083 -21.977 1.00 91.25 82 PRO A CA 1
ATOM 633 C C . PRO A 1 82 ? 8.909 -11.535 -21.125 1.00 91.25 82 PRO A C 1
ATOM 635 O O . PRO A 1 82 ? 8.114 -10.716 -21.582 1.00 91.25 82 PRO A O 1
ATOM 638 N N . LYS A 1 83 ? 8.835 -11.949 -19.852 1.00 87.88 83 LYS A N 1
ATOM 639 C CA . LYS A 1 83 ? 7.844 -11.434 -18.898 1.00 87.88 83 LYS A CA 1
ATOM 640 C C . LYS A 1 83 ? 8.037 -9.937 -18.656 1.00 87.88 83 LYS A C 1
ATOM 642 O O . LYS A 1 83 ? 7.059 -9.196 -18.675 1.00 87.88 83 LYS A O 1
ATOM 647 N N . PHE A 1 84 ? 9.278 -9.504 -18.434 1.00 86.75 84 PHE A N 1
ATOM 648 C CA . PHE A 1 84 ? 9.596 -8.089 -18.259 1.00 86.75 84 PHE A CA 1
ATOM 649 C C . PHE A 1 84 ? 9.328 -7.300 -19.546 1.00 86.75 84 PHE A C 1
ATOM 651 O O . PHE A 1 84 ? 8.736 -6.227 -19.493 1.00 86.75 84 PHE A O 1
ATOM 658 N N . HIS A 1 85 ? 9.657 -7.867 -20.708 1.00 90.69 85 HIS A N 1
ATOM 659 C CA . HIS A 1 85 ? 9.368 -7.260 -22.006 1.00 90.69 85 HIS A CA 1
ATOM 660 C C . HIS A 1 85 ? 7.871 -6.957 -22.181 1.00 90.69 85 HIS A C 1
ATOM 662 O O . HIS A 1 85 ? 7.502 -5.817 -22.463 1.00 90.69 85 HIS A O 1
ATOM 668 N N . LEU A 1 86 ? 6.992 -7.926 -21.901 1.00 89.25 86 LEU A N 1
ATOM 669 C CA . LEU A 1 86 ? 5.542 -7.708 -21.949 1.00 89.25 86 LEU A CA 1
ATOM 670 C C . LEU A 1 86 ? 5.058 -6.658 -20.942 1.00 89.25 86 LEU A C 1
ATOM 672 O O . LEU A 1 86 ? 4.112 -5.927 -21.231 1.00 89.25 86 LEU A O 1
ATOM 676 N N . GLN A 1 87 ? 5.677 -6.577 -19.762 1.00 84.69 87 GLN A N 1
ATOM 677 C CA . GLN A 1 87 ? 5.340 -5.546 -18.780 1.00 84.69 87 GLN A CA 1
ATOM 678 C C . GLN A 1 87 ? 5.685 -4.150 -19.288 1.00 84.69 87 GLN A C 1
ATOM 680 O O . GLN A 1 87 ? 4.876 -3.246 -19.112 1.00 84.69 87 GLN A O 1
ATOM 685 N N . VAL A 1 88 ? 6.836 -3.974 -19.939 1.00 85.25 88 VAL A N 1
ATOM 686 C CA . VAL A 1 88 ? 7.213 -2.672 -20.499 1.00 85.25 88 VAL A CA 1
ATOM 687 C C . VAL A 1 88 ? 6.303 -2.285 -21.663 1.00 85.25 88 VAL A C 1
ATOM 689 O O . VAL A 1 88 ? 5.848 -1.147 -21.690 1.00 85.25 88 VAL A O 1
ATOM 692 N N . ILE A 1 89 ? 5.964 -3.221 -22.559 1.00 88.00 89 ILE A N 1
ATOM 693 C CA . ILE A 1 89 ? 5.002 -2.968 -23.649 1.00 88.00 89 ILE A CA 1
ATOM 694 C C . ILE A 1 89 ? 3.660 -2.508 -23.072 1.00 88.00 89 ILE A C 1
ATOM 696 O O . ILE A 1 89 ? 3.166 -1.446 -23.422 1.00 88.00 89 ILE A O 1
ATOM 700 N N . ARG A 1 90 ? 3.107 -3.253 -22.107 1.00 85.00 90 ARG A N 1
ATOM 701 C CA . ARG A 1 90 ? 1.832 -2.894 -21.467 1.00 85.00 90 ARG A CA 1
ATOM 702 C C . ARG A 1 90 ? 1.903 -1.584 -20.692 1.00 85.00 90 ARG A C 1
ATOM 704 O O . ARG A 1 90 ? 0.913 -0.868 -20.645 1.00 85.00 90 ARG A O 1
ATOM 711 N N . ALA A 1 91 ? 3.034 -1.283 -20.058 1.00 80.88 91 ALA A N 1
ATOM 712 C CA . ALA A 1 91 ? 3.228 -0.023 -19.350 1.00 80.88 91 ALA A CA 1
ATOM 713 C C . ALA A 1 91 ? 3.285 1.157 -20.327 1.00 80.88 91 ALA A C 1
ATOM 715 O O . ALA A 1 91 ? 2.693 2.197 -20.053 1.00 80.88 91 ALA A O 1
ATOM 716 N N . TYR A 1 92 ? 3.949 0.981 -21.471 1.00 83.12 92 TYR A N 1
ATOM 717 C CA . TYR A 1 92 ? 3.961 1.967 -22.544 1.00 83.12 92 TYR A CA 1
ATOM 718 C C . TYR A 1 92 ? 2.558 2.162 -23.129 1.00 83.12 92 TYR A C 1
ATOM 720 O O . TYR A 1 92 ? 2.078 3.291 -23.160 1.00 83.12 92 TYR A O 1
ATOM 728 N N . ASP A 1 93 ? 1.856 1.079 -23.476 1.00 81.81 93 ASP A N 1
ATOM 729 C CA . ASP A 1 93 ? 0.473 1.139 -23.959 1.00 81.81 93 ASP A CA 1
ATOM 730 C C . ASP A 1 93 ? -0.436 1.815 -22.931 1.00 81.81 93 ASP A C 1
ATOM 732 O O . ASP A 1 93 ? -1.191 2.716 -23.274 1.00 81.81 93 ASP A O 1
ATOM 736 N N . ALA A 1 94 ? -0.344 1.458 -21.651 1.00 76.69 94 ALA A N 1
ATOM 737 C CA . ALA A 1 94 ? -1.122 2.100 -20.596 1.00 76.69 94 ALA A CA 1
ATOM 738 C C . ALA A 1 94 ? -0.775 3.586 -20.428 1.00 76.69 94 ALA A C 1
ATOM 740 O O . ALA A 1 94 ? -1.659 4.374 -20.121 1.00 76.69 94 ALA A O 1
ATOM 741 N N . MET A 1 95 ? 0.475 3.997 -20.649 1.00 77.38 95 MET A N 1
ATOM 742 C CA . MET A 1 95 ? 0.868 5.408 -20.613 1.00 77.38 95 MET A CA 1
ATOM 743 C C . MET A 1 95 ? 0.305 6.183 -21.811 1.00 77.38 95 MET A C 1
ATOM 745 O O . MET A 1 95 ? -0.203 7.288 -21.642 1.00 77.38 95 MET A O 1
ATOM 749 N N . VAL A 1 96 ? 0.370 5.600 -23.010 1.00 81.44 96 VAL A N 1
ATOM 750 C CA . VAL A 1 96 ? -0.121 6.212 -24.254 1.00 81.44 96 VAL A CA 1
ATOM 751 C C . VAL A 1 96 ? -1.652 6.234 -24.303 1.00 81.44 96 VAL A C 1
ATOM 753 O O . VAL A 1 96 ? -2.242 7.199 -24.779 1.00 81.44 96 VAL A O 1
ATOM 756 N N . THR A 1 97 ? -2.306 5.196 -23.781 1.00 74.94 97 THR A N 1
ATOM 757 C CA . THR A 1 97 ? -3.771 5.033 -23.813 1.00 74.94 97 THR A CA 1
ATOM 758 C C . THR A 1 97 ? -4.452 5.597 -22.558 1.00 74.94 97 THR A C 1
A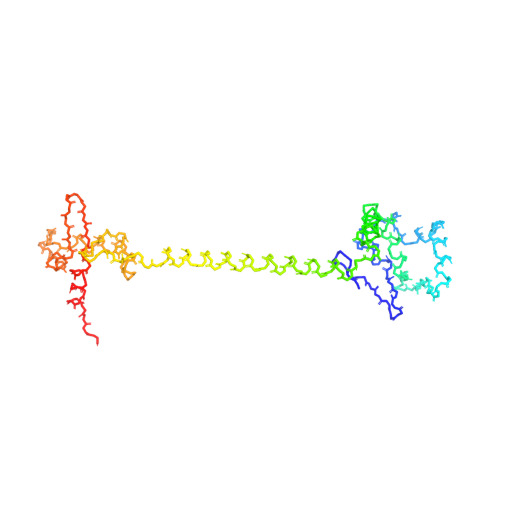TOM 760 O O . THR A 1 97 ? -5.620 5.972 -22.599 1.00 74.94 97 THR A O 1
ATOM 763 N N . GLY A 1 98 ? -3.740 5.652 -21.429 1.00 61.47 98 GLY A N 1
ATOM 764 C CA . GLY A 1 98 ? -4.256 6.008 -20.100 1.00 61.47 98 GLY A CA 1
ATOM 765 C C . GLY A 1 98 ? -4.088 7.474 -19.701 1.00 61.47 98 GLY A C 1
ATOM 766 O O . GLY A 1 98 ? -4.402 7.829 -18.566 1.00 61.47 98 GLY A O 1
ATOM 767 N N . VAL A 1 99 ? -3.651 8.339 -20.615 1.00 51.94 99 VAL A N 1
ATOM 768 C CA . VAL A 1 99 ? -3.811 9.790 -20.482 1.00 51.94 99 VAL A CA 1
ATOM 769 C C . VAL A 1 99 ? -4.629 10.253 -21.685 1.00 51.94 99 VAL A C 1
ATOM 771 O O . VAL A 1 99 ? -4.108 10.221 -22.801 1.00 51.94 99 VAL A O 1
ATOM 774 N N . PRO A 1 100 ? -5.900 10.677 -21.529 1.00 52.50 100 PRO A N 1
ATOM 775 C CA . PRO A 1 100 ? -6.552 11.389 -22.618 1.00 52.50 100 PRO A CA 1
ATOM 776 C C . PRO A 1 100 ? -5.677 12.603 -22.945 1.00 52.50 100 PRO A C 1
ATOM 778 O O . PRO A 1 100 ? -5.317 13.365 -22.049 1.00 52.50 100 PRO A O 1
ATOM 781 N N . ALA A 1 101 ? -5.317 12.758 -24.221 1.00 52.69 101 ALA A N 1
ATOM 782 C CA . ALA A 1 101 ? -4.327 13.718 -24.726 1.00 52.69 101 ALA A CA 1
ATOM 783 C C . ALA A 1 101 ? -4.580 15.200 -24.346 1.00 52.69 101 ALA A C 1
ATOM 785 O O . ALA A 1 101 ? -3.738 16.066 -24.578 1.00 52.69 101 ALA A O 1
ATOM 786 N N . HIS A 1 102 ? -5.706 15.504 -23.705 1.00 51.28 102 HIS A N 1
ATOM 787 C CA . HIS A 1 102 ? -5.908 16.701 -22.904 1.00 51.28 102 HIS A CA 1
ATOM 788 C C . HIS A 1 102 ? -6.966 16.396 -21.836 1.00 51.28 102 HIS A C 1
ATOM 790 O O . HIS A 1 102 ? -8.150 16.312 -22.160 1.00 51.28 102 HIS A O 1
ATOM 796 N N . VAL A 1 103 ? -6.582 16.261 -20.561 1.00 57.44 103 VAL A N 1
ATOM 797 C CA . VAL A 1 103 ? -7.561 16.501 -19.491 1.00 57.44 103 VAL A CA 1
ATOM 798 C C . VAL A 1 103 ? -7.815 18.000 -19.523 1.00 57.44 103 VAL A C 1
ATOM 800 O O . VAL A 1 103 ? -6.944 18.805 -19.191 1.00 57.44 103 VAL A O 1
ATOM 803 N N . THR A 1 104 ? -8.981 18.390 -20.021 1.00 76.19 104 THR A N 1
ATOM 804 C CA . THR A 1 104 ? -9.336 19.806 -20.102 1.00 76.19 104 THR A CA 1
ATOM 805 C C . THR A 1 104 ? -9.362 20.411 -18.698 1.00 76.19 104 THR A C 1
ATOM 807 O O . THR A 1 104 ? -9.660 19.732 -17.713 1.00 76.19 104 THR A O 1
ATOM 810 N N . ARG A 1 105 ? -9.092 21.717 -18.581 1.00 77.31 105 ARG A N 1
ATOM 811 C CA . ARG A 1 105 ? -9.198 22.435 -17.297 1.00 77.31 105 ARG A CA 1
ATOM 812 C C . ARG A 1 105 ? -10.557 22.209 -16.620 1.00 77.31 105 ARG A C 1
ATOM 814 O O . ARG A 1 105 ? -10.615 22.158 -15.399 1.00 77.31 105 ARG A O 1
ATOM 821 N N . LEU A 1 106 ? -11.623 22.045 -17.406 1.00 81.00 106 LEU A N 1
ATOM 822 C CA . LEU A 1 106 ? -12.962 21.728 -16.908 1.00 81.00 106 LEU A CA 1
ATOM 823 C C . LEU A 1 106 ? -13.030 20.336 -16.269 1.00 81.00 106 LEU A C 1
ATOM 825 O O . LEU A 1 106 ? -13.486 20.225 -15.139 1.00 81.00 106 LEU A O 1
ATOM 829 N N . GLN A 1 107 ? -12.486 19.306 -16.917 1.00 79.88 107 GLN A N 1
ATOM 830 C CA . GLN A 1 107 ? -12.442 17.951 -16.353 1.00 79.88 107 GLN A CA 1
ATOM 831 C C . GLN A 1 107 ? -11.598 17.875 -15.073 1.00 79.88 107 GLN A C 1
ATOM 833 O O . GLN A 1 107 ? -11.964 17.175 -14.135 1.00 79.88 107 GLN A O 1
ATOM 838 N N . LEU A 1 108 ? -10.496 18.632 -14.989 1.00 83.94 108 LEU A N 1
ATOM 839 C CA . LEU A 1 108 ? -9.715 18.731 -13.747 1.00 83.94 108 LEU A CA 1
ATOM 840 C C . LEU A 1 108 ? -10.531 19.348 -12.605 1.00 83.94 108 LEU A C 1
ATOM 842 O O . LEU A 1 108 ? -10.454 18.878 -11.471 1.00 83.94 108 LEU A O 1
ATOM 846 N N . LEU A 1 109 ? -11.319 20.384 -12.900 1.00 87.81 109 LEU A N 1
ATOM 847 C CA . LEU A 1 109 ? -12.194 21.020 -11.916 1.00 87.81 109 LEU A CA 1
ATOM 848 C C . LEU A 1 109 ? -13.335 20.092 -11.486 1.00 87.81 109 LEU A C 1
ATOM 850 O O . LEU A 1 109 ? -13.668 20.062 -10.306 1.00 87.81 109 LEU A O 1
ATOM 854 N N . GLU A 1 110 ? -13.900 19.311 -12.406 1.00 91.25 110 GLU A N 1
ATOM 855 C CA . GLU A 1 110 ? -14.926 18.308 -12.096 1.00 91.25 110 GLU A CA 1
ATOM 856 C C . GLU A 1 110 ? -14.387 17.211 -11.175 1.00 91.25 110 GLU A C 1
ATOM 858 O O . GLU A 1 110 ? -15.017 16.895 -10.166 1.00 91.25 110 GLU A O 1
ATOM 863 N N . ILE A 1 111 ? -13.195 16.683 -11.469 1.00 87.88 111 ILE A N 1
ATOM 864 C CA . ILE A 1 111 ? -12.531 15.674 -10.633 1.00 87.88 111 ILE A CA 1
ATOM 865 C C . ILE A 1 111 ? -12.226 16.242 -9.243 1.00 87.88 111 ILE A C 1
ATOM 867 O O . ILE A 1 111 ? -12.514 15.596 -8.236 1.00 87.88 111 ILE A O 1
ATOM 871 N N . ALA A 1 112 ? -11.682 17.459 -9.171 1.00 92.38 112 ALA A N 1
ATOM 872 C CA . ALA A 1 112 ? -11.383 18.109 -7.898 1.00 92.38 112 ALA A CA 1
ATOM 873 C C . ALA A 1 112 ? -12.655 18.355 -7.069 1.00 92.38 112 ALA A C 1
ATOM 875 O O . ALA A 1 112 ? -12.681 18.076 -5.873 1.00 92.38 112 ALA A O 1
ATOM 876 N N . LEU A 1 113 ? -13.734 18.820 -7.705 1.00 95.69 113 LEU A N 1
ATOM 877 C CA . LEU A 1 113 ? -15.015 19.045 -7.039 1.00 95.69 113 LEU A CA 1
ATOM 878 C C . LEU A 1 113 ? -15.633 17.738 -6.530 1.00 95.69 113 LEU A C 1
ATOM 880 O O . LEU A 1 113 ? -16.207 17.710 -5.441 1.00 95.69 113 LEU A O 1
ATOM 884 N N . GLN A 1 114 ? -15.520 16.661 -7.305 1.00 94.88 114 GLN A N 1
ATOM 885 C CA . GLN A 1 114 ? -15.999 15.342 -6.909 1.00 94.88 114 GLN A CA 1
ATOM 886 C C . GLN A 1 114 ? -15.234 14.820 -5.687 1.00 94.88 114 GLN A C 1
ATOM 888 O O . GLN A 1 114 ? -15.855 14.377 -4.722 1.00 94.88 114 GLN A O 1
ATOM 893 N N . ALA A 1 115 ? -13.907 14.967 -5.678 1.00 92.69 115 ALA A N 1
ATOM 894 C CA . ALA A 1 115 ? -13.076 14.591 -4.539 1.00 92.69 115 ALA A CA 1
ATOM 895 C C . ALA A 1 115 ? -13.422 15.394 -3.270 1.00 92.69 115 ALA A C 1
ATOM 897 O O . ALA A 1 115 ? -13.515 14.822 -2.186 1.00 92.69 115 ALA A O 1
ATOM 898 N N . GLU A 1 116 ? -13.679 16.702 -3.391 1.00 96.44 116 GLU A N 1
ATOM 899 C CA . GLU A 1 116 ? -14.110 17.538 -2.259 1.00 96.44 116 GLU A CA 1
ATOM 900 C C . GLU A 1 116 ? -15.484 17.116 -1.714 1.00 96.44 116 GLU A C 1
ATOM 902 O O . GLU A 1 116 ? -15.682 17.058 -0.500 1.00 96.44 116 GLU A O 1
ATOM 907 N N . ARG A 1 117 ? -16.433 16.757 -2.591 1.00 96.38 117 ARG A N 1
ATOM 908 C CA . ARG A 1 117 ? -17.746 16.221 -2.186 1.00 96.38 117 ARG A CA 1
ATOM 909 C C . ARG A 1 117 ? -17.622 14.905 -1.431 1.00 96.38 117 ARG A C 1
ATOM 911 O O . ARG A 1 117 ? -18.279 14.725 -0.408 1.00 96.38 117 ARG A O 1
ATOM 918 N N . GLU A 1 118 ? -16.780 14.004 -1.920 1.00 94.81 118 GLU A N 1
ATOM 919 C CA . GLU A 1 118 ? -16.517 12.724 -1.266 1.00 94.81 118 GLU A CA 1
ATOM 920 C C . GLU A 1 118 ? -15.823 12.920 0.083 1.00 94.81 118 GLU A C 1
ATOM 922 O O . GLU A 1 118 ? -16.220 12.287 1.062 1.00 94.81 118 GLU A O 1
ATOM 927 N N . ARG A 1 119 ? -14.865 13.855 0.179 1.00 95.00 119 ARG A N 1
ATOM 928 C CA . ARG A 1 119 ? -14.221 14.205 1.451 1.00 95.00 119 ARG A CA 1
ATOM 929 C C . ARG A 1 119 ? -15.236 14.726 2.466 1.00 95.00 119 ARG A C 1
ATOM 931 O O . ARG A 1 119 ? -15.278 14.214 3.579 1.00 95.00 119 ARG A O 1
ATOM 938 N N . MET A 1 120 ? -16.102 15.659 2.069 1.00 95.56 120 MET A N 1
ATOM 939 C CA . MET A 1 120 ? -17.158 16.185 2.943 1.00 95.56 120 MET A CA 1
ATOM 940 C C . MET A 1 120 ? -18.132 15.091 3.406 1.00 95.56 120 MET A C 1
ATOM 942 O O . MET A 1 120 ? -18.502 15.047 4.578 1.00 95.56 120 MET A O 1
ATOM 946 N N . ALA A 1 121 ? -18.534 14.177 2.517 1.00 95.62 121 ALA A N 1
ATOM 947 C CA . ALA A 1 121 ? -19.415 13.065 2.880 1.00 95.62 121 ALA A CA 1
ATOM 948 C C . ALA A 1 121 ? -18.745 12.088 3.863 1.00 95.62 121 ALA A C 1
ATOM 950 O O . ALA A 1 121 ? -19.392 11.582 4.784 1.00 95.62 121 ALA A O 1
ATOM 951 N N . LEU A 1 122 ? -17.444 11.832 3.689 1.00 92.75 122 LEU A N 1
ATOM 952 C CA . LEU A 1 122 ? -16.656 11.020 4.613 1.00 92.75 122 LEU A CA 1
ATOM 953 C C . LEU A 1 122 ? -16.499 11.703 5.973 1.00 92.75 122 LEU A C 1
ATOM 955 O O . LEU A 1 122 ? -16.708 11.047 6.988 1.00 92.75 122 LEU A O 1
ATOM 959 N N . GLU A 1 123 ? -16.194 13.001 6.003 1.00 94.81 123 GLU A N 1
ATOM 960 C CA . GLU A 1 123 ? -16.089 13.796 7.234 1.00 94.81 123 GLU A CA 1
ATOM 961 C C . GLU A 1 123 ? -17.404 13.764 8.028 1.00 94.81 123 GLU A C 1
ATOM 963 O O . GLU A 1 123 ? -17.397 13.448 9.216 1.00 94.81 123 GLU A O 1
ATOM 968 N N . GLN A 1 124 ? -18.551 13.961 7.367 1.00 93.50 124 GLN A N 1
ATOM 969 C CA . GLN A 1 124 ? -19.867 13.827 8.004 1.00 93.50 124 GLN A CA 1
ATOM 970 C C . GLN A 1 124 ? -20.101 12.422 8.559 1.00 93.50 124 GLN A C 1
ATOM 972 O O . GLN A 1 124 ? -20.629 12.257 9.657 1.00 93.50 124 GLN A O 1
ATOM 977 N N . ARG A 1 125 ? -19.707 11.385 7.816 1.00 94.31 125 ARG A N 1
ATOM 978 C CA . ARG A 1 125 ? -19.869 10.005 8.273 1.00 94.31 125 ARG A CA 1
ATOM 979 C C . ARG A 1 125 ? -18.991 9.712 9.487 1.00 94.31 125 ARG A C 1
ATOM 981 O O . ARG A 1 125 ? -19.471 9.066 10.414 1.00 94.31 125 ARG A O 1
ATOM 988 N N . VAL A 1 126 ? -17.756 10.211 9.508 1.00 93.62 126 VAL A N 1
ATOM 989 C CA . VAL A 1 126 ? -16.867 10.128 10.675 1.00 93.62 126 VAL A CA 1
ATOM 990 C C . VAL A 1 126 ? -17.502 10.815 11.880 1.00 93.62 126 VAL A C 1
ATOM 992 O O . VAL A 1 126 ? -17.551 10.193 12.933 1.00 93.62 126 VAL A O 1
ATOM 995 N N . GLU A 1 127 ? -18.070 12.010 11.714 1.00 93.06 127 GLU A N 1
ATOM 996 C CA . GLU A 1 127 ? -18.757 12.742 12.790 1.00 93.06 127 GLU A CA 1
ATOM 997 C C . GLU A 1 127 ? -19.990 11.988 13.321 1.00 93.06 127 GLU A C 1
ATOM 999 O O . GLU A 1 127 ? -20.211 11.857 14.521 1.00 93.06 127 GLU A O 1
ATOM 1004 N N . THR A 1 128 ? -20.803 11.408 12.433 1.00 92.81 128 THR A N 1
ATOM 1005 C CA . THR A 1 128 ? -21.955 10.607 12.884 1.00 92.81 128 THR A CA 1
ATOM 1006 C C . THR A 1 128 ? -21.527 9.343 13.625 1.00 92.81 128 THR A C 1
ATOM 1008 O O . THR A 1 128 ? -22.184 8.937 14.582 1.00 92.81 128 THR A O 1
ATOM 1011 N N . LEU A 1 129 ? -20.432 8.709 13.196 1.00 90.56 129 LEU A N 1
ATOM 1012 C CA . LEU A 1 129 ? -19.900 7.514 13.840 1.00 90.56 129 LEU A CA 1
ATOM 1013 C C . LEU A 1 129 ? -19.213 7.849 15.164 1.00 90.56 129 LEU A C 1
ATOM 1015 O O . LEU A 1 129 ? -19.378 7.087 16.111 1.00 90.56 129 LEU A O 1
ATOM 1019 N N . SER A 1 130 ? -18.490 8.968 15.263 1.00 89.12 130 SER A N 1
ATOM 1020 C CA . SER A 1 130 ? -17.902 9.424 16.525 1.00 89.12 130 SER A CA 1
ATOM 1021 C C . SER A 1 130 ? -18.996 9.718 17.548 1.00 89.12 130 SER A C 1
ATOM 1023 O O . SER A 1 130 ? -18.906 9.214 18.662 1.00 89.12 130 SER A O 1
ATOM 1025 N N . ALA A 1 131 ? -20.081 10.392 17.154 1.00 86.31 131 ALA A N 1
ATOM 1026 C CA . ALA A 1 131 ? -21.239 10.624 18.017 1.00 86.31 131 ALA A CA 1
ATOM 1027 C C . ALA A 1 131 ? -21.938 9.316 18.441 1.00 86.31 131 ALA A C 1
ATOM 1029 O O . ALA A 1 131 ? -22.373 9.180 19.583 1.00 86.31 131 ALA A O 1
ATOM 1030 N N . GLN A 1 132 ? -22.031 8.320 17.551 1.00 84.31 132 GLN A N 1
ATOM 1031 C CA . GLN A 1 132 ? -22.565 6.996 17.900 1.00 84.31 132 GLN A CA 1
ATOM 1032 C C . GLN A 1 132 ? -21.653 6.239 18.868 1.00 84.31 132 GLN A C 1
ATOM 1034 O O . GLN A 1 132 ? -22.148 5.612 19.804 1.00 84.31 132 GLN A O 1
ATOM 1039 N N . VAL A 1 133 ? -20.335 6.293 18.659 1.00 85.44 133 VAL A N 1
ATOM 1040 C CA . VAL A 1 133 ? -19.356 5.721 19.588 1.00 85.44 133 VAL A CA 1
ATOM 1041 C C . VAL A 1 133 ? -19.475 6.416 20.934 1.00 85.44 133 VAL A C 1
ATOM 1043 O O . VAL A 1 133 ? -19.599 5.721 21.932 1.00 85.44 133 VAL A O 1
ATOM 1046 N N . GLU A 1 134 ? -19.541 7.747 20.967 1.00 80.56 134 GLU A N 1
ATOM 1047 C CA . GLU A 1 134 ? -19.704 8.522 22.195 1.00 80.56 134 GLU A CA 1
ATOM 1048 C C . GLU A 1 134 ? -21.009 8.176 22.917 1.00 80.56 134 GLU A C 1
ATOM 1050 O O . GLU A 1 134 ? -20.986 7.979 24.125 1.00 80.56 134 GLU A O 1
ATOM 1055 N N . ALA A 1 135 ? -22.121 7.985 22.203 1.00 77.00 135 ALA A N 1
ATOM 1056 C CA . ALA A 1 135 ? -23.385 7.534 22.788 1.00 77.00 135 ALA A CA 1
ATOM 1057 C C . ALA A 1 135 ? -23.325 6.096 23.343 1.00 77.00 135 ALA A C 1
ATOM 1059 O O . ALA A 1 135 ? -24.006 5.785 24.318 1.00 77.00 135 ALA A O 1
ATOM 1060 N N . LEU A 1 136 ? -22.512 5.218 22.745 1.00 69.75 136 LEU A N 1
ATOM 1061 C CA . LEU A 1 136 ? -22.284 3.847 23.219 1.00 69.75 136 LEU A CA 1
ATOM 1062 C C . LEU A 1 136 ? -21.258 3.776 24.364 1.00 69.75 136 LEU A C 1
ATOM 1064 O O . LEU A 1 136 ? -21.344 2.879 25.202 1.00 69.75 136 LEU A O 1
ATOM 1068 N N . THR A 1 137 ? -20.290 4.696 24.400 1.00 64.56 137 THR A N 1
ATOM 1069 C CA . THR A 1 137 ? -19.273 4.823 25.458 1.00 64.56 137 THR A CA 1
ATOM 1070 C C . THR A 1 137 ? -19.675 5.783 26.568 1.00 64.56 137 THR A C 1
ATOM 1072 O O . THR A 1 137 ? -19.007 5.813 27.604 1.00 64.56 137 THR A O 1
ATOM 1075 N N . ALA A 1 138 ? -20.756 6.550 26.377 1.00 56.38 138 ALA A N 1
ATOM 1076 C CA . ALA A 1 138 ? -21.417 7.297 27.430 1.00 56.38 138 ALA A CA 1
ATOM 1077 C C . ALA A 1 138 ? -21.606 6.320 28.585 1.00 56.38 138 ALA A C 1
ATOM 1079 O O . ALA A 1 138 ? -22.023 5.181 28.337 1.00 56.38 138 ALA A O 1
ATOM 1080 N N . PRO A 1 139 ? -21.230 6.704 29.817 1.00 51.97 139 PRO A N 1
ATOM 1081 C CA . PRO A 1 139 ? -21.220 5.778 30.926 1.00 51.97 139 PRO A CA 1
ATOM 1082 C C . PRO A 1 139 ? -22.597 5.135 30.985 1.00 51.97 139 PRO A C 1
ATOM 1084 O O . PRO A 1 139 ? -23.594 5.796 31.280 1.00 51.97 139 PRO A O 1
ATOM 1087 N N . THR A 1 140 ? -22.654 3.836 30.678 1.00 49.84 140 THR A N 1
ATOM 1088 C CA . THR A 1 140 ? -23.729 2.997 31.184 1.00 49.84 140 THR A CA 1
ATOM 1089 C C . THR A 1 140 ? -23.711 3.301 32.665 1.00 49.84 140 THR A C 1
ATOM 1091 O O . THR A 1 140 ? -22.706 3.001 33.312 1.00 49.84 140 THR A O 1
ATOM 1094 N N . MET A 1 141 ? -24.724 4.033 33.141 1.00 48.25 141 MET A N 1
ATOM 1095 C CA . MET A 1 141 ? -24.856 4.453 34.532 1.00 48.25 141 MET A CA 1
ATOM 1096 C C . MET A 1 141 ? -24.272 3.347 35.415 1.00 48.25 141 MET A C 1
ATOM 1098 O O . MET A 1 141 ? -24.723 2.203 35.269 1.00 48.25 141 MET A O 1
ATOM 1102 N N . PRO A 1 142 ? -23.238 3.605 36.239 1.00 54.69 142 PRO A N 1
ATOM 1103 C CA . PRO A 1 142 ? -22.708 2.584 37.125 1.00 54.69 142 PRO A CA 1
ATOM 1104 C C . PRO A 1 142 ? -23.799 2.269 38.147 1.00 54.69 142 PRO A C 1
ATOM 1106 O O . PRO A 1 142 ? -23.883 2.903 39.189 1.00 54.69 142 PRO A O 1
ATOM 1109 N N . ASN A 1 143 ? -24.655 1.308 37.800 1.00 50.00 143 ASN A N 1
ATOM 1110 C CA . ASN A 1 143 ? -25.967 1.074 38.391 1.00 50.00 143 ASN A CA 1
ATOM 1111 C C . ASN A 1 143 ? -26.935 2.284 38.318 1.00 50.00 143 ASN A C 1
ATOM 1113 O O . ASN A 1 143 ? -26.534 3.441 38.445 1.00 50.00 143 ASN A O 1
ATOM 1117 N N . PRO A 1 144 ? -28.249 2.051 38.136 1.00 49.59 144 PRO A N 1
ATOM 1118 C CA . PRO A 1 144 ? -29.251 3.068 38.468 1.00 49.59 144 PRO A CA 1
ATOM 1119 C C . PRO A 1 144 ? -29.075 3.516 39.935 1.00 49.59 144 PRO A C 1
ATOM 1121 O O . PRO A 1 144 ? -28.472 2.771 40.708 1.00 49.59 144 PRO A O 1
ATOM 1124 N N . PRO A 1 145 ? -29.604 4.680 40.364 1.00 48.03 145 PRO A N 1
ATOM 1125 C CA . PRO A 1 145 ? -29.632 5.054 41.781 1.00 48.03 145 PRO A CA 1
ATOM 1126 C C . PRO A 1 145 ? -30.398 3.985 42.581 1.00 48.03 145 PRO A C 1
ATOM 1128 O O . PRO A 1 145 ? -31.624 3.957 42.634 1.00 48.03 145 PRO A O 1
ATOM 1131 N N . GLY A 1 146 ? -29.640 3.045 43.136 1.00 63.16 146 GLY A N 1
ATOM 1132 C CA . GLY A 1 146 ? -30.075 1.794 43.738 1.00 63.16 146 GLY A CA 1
ATOM 1133 C C . GLY A 1 146 ? -28.834 1.004 44.162 1.00 63.16 146 GLY A C 1
ATOM 1134 O O . GLY A 1 146 ? -27.763 1.182 43.582 1.00 63.16 146 GLY A O 1
ATOM 1135 N N . LYS A 1 147 ? -28.957 0.187 45.219 1.00 64.50 147 LYS A N 1
ATOM 1136 C CA . LYS A 1 147 ? -27.829 -0.503 45.876 1.00 64.50 147 LYS A CA 1
ATOM 1137 C C . LYS A 1 147 ? -26.845 -1.091 44.861 1.00 64.50 147 LYS A C 1
ATOM 1139 O O . LYS A 1 147 ? -27.239 -1.886 44.004 1.00 64.50 147 LYS A O 1
ATOM 1144 N N . ARG A 1 148 ? -25.567 -0.716 44.976 1.00 85.75 148 ARG A N 1
ATOM 1145 C CA . ARG A 1 148 ? -24.482 -1.153 44.084 1.00 85.75 148 ARG A CA 1
ATOM 1146 C C . ARG A 1 148 ? -24.122 -2.612 44.381 1.00 85.75 148 ARG A C 1
ATOM 1148 O O . ARG A 1 148 ? -23.151 -2.901 45.071 1.00 85.75 148 ARG A O 1
ATOM 1155 N N . LEU A 1 149 ? -24.939 -3.537 43.878 1.00 89.12 149 LEU A N 1
ATOM 1156 C CA . LEU A 1 149 ? -24.766 -4.975 44.073 1.00 89.12 149 LEU A CA 1
ATOM 1157 C C . LEU A 1 149 ? -23.947 -5.585 42.933 1.00 89.12 149 LEU A C 1
ATOM 1159 O O . LEU A 1 149 ? -24.345 -5.534 41.769 1.00 89.12 149 LEU A O 1
ATOM 1163 N N . TYR A 1 150 ? -22.837 -6.231 43.274 1.00 91.31 150 TYR A N 1
ATOM 1164 C CA . TYR A 1 150 ? -21.946 -6.888 42.322 1.00 91.31 150 TYR A CA 1
ATOM 1165 C C . TYR A 1 150 ? -21.913 -8.402 42.523 1.00 91.31 150 TYR A C 1
ATOM 1167 O O . TYR A 1 150 ? -21.915 -8.912 43.643 1.00 91.31 150 TYR A O 1
ATOM 1175 N N . THR A 1 151 ? -21.795 -9.158 41.432 1.00 92.56 151 THR A N 1
ATOM 1176 C CA . THR A 1 151 ? -21.239 -10.517 41.524 1.00 92.56 151 THR A CA 1
ATOM 1177 C C . THR A 1 151 ? -19.757 -10.447 41.892 1.00 92.56 151 THR A C 1
ATOM 1179 O O . THR A 1 151 ? -19.101 -9.437 41.665 1.00 92.56 151 THR A O 1
ATOM 1182 N N . VAL A 1 152 ? -19.176 -11.546 42.379 1.00 92.25 152 VAL A N 1
ATOM 1183 C CA . VAL A 1 152 ? -17.740 -11.580 42.716 1.00 92.25 152 VAL A CA 1
ATOM 1184 C C . VAL A 1 152 ? -16.838 -11.203 41.532 1.00 92.25 152 VAL A C 1
ATOM 1186 O O . VAL A 1 152 ? -15.797 -10.584 41.725 1.00 92.25 152 VAL A O 1
ATOM 1189 N N . ARG A 1 153 ? -17.230 -11.562 40.302 1.00 91.56 153 ARG A N 1
ATOM 1190 C CA . ARG A 1 153 ? -16.480 -11.191 39.095 1.00 91.56 153 ARG A CA 1
ATOM 1191 C C . ARG A 1 153 ? -16.542 -9.683 38.845 1.00 91.56 153 ARG A C 1
ATOM 1193 O O . ARG A 1 153 ? -15.499 -9.067 38.694 1.00 91.56 153 ARG A O 1
ATOM 1200 N N . GLN A 1 154 ? -17.743 -9.109 38.867 1.00 92.00 154 GLN A N 1
ATOM 1201 C CA . GLN A 1 154 ? -17.938 -7.667 38.689 1.00 92.00 154 GLN A CA 1
ATOM 1202 C C . GLN A 1 154 ? -17.258 -6.863 39.802 1.00 92.00 154 GLN A C 1
ATOM 1204 O O . GLN A 1 154 ? -16.672 -5.824 39.536 1.00 92.00 154 GLN A O 1
ATOM 1209 N N . ALA A 1 155 ? -17.267 -7.366 41.038 1.00 90.94 155 ALA A N 1
ATOM 1210 C CA . ALA A 1 155 ? -16.556 -6.745 42.148 1.00 90.94 155 ALA A CA 1
ATOM 1211 C C . ALA A 1 155 ? -15.033 -6.744 41.930 1.00 90.94 155 ALA A C 1
ATOM 1213 O O . ALA A 1 155 ? -14.382 -5.763 42.259 1.00 90.94 155 ALA A O 1
ATOM 1214 N N . ALA A 1 156 ? -14.455 -7.796 41.341 1.00 93.19 156 ALA A N 1
ATOM 1215 C CA . ALA A 1 156 ? -13.025 -7.819 41.014 1.00 93.19 156 ALA A CA 1
ATOM 1216 C C . ALA A 1 156 ? -12.655 -6.834 39.889 1.00 93.19 156 ALA A C 1
ATOM 1218 O O . ALA A 1 156 ? -11.554 -6.294 39.880 1.00 93.19 156 ALA A O 1
ATOM 1219 N N . GLU A 1 157 ? -13.572 -6.596 38.949 1.00 89.88 157 GLU A N 1
ATOM 1220 C CA . GLU A 1 157 ? -13.415 -5.585 37.894 1.00 89.88 157 GLU A CA 1
ATOM 1221 C C . GLU A 1 157 ? -13.556 -4.161 38.471 1.00 89.88 157 GLU A C 1
ATOM 1223 O O . GLU A 1 157 ? -12.779 -3.276 38.123 1.00 89.88 157 GLU A O 1
ATOM 1228 N N . ALA A 1 158 ? -14.494 -3.953 39.403 1.00 87.50 158 ALA A N 1
ATOM 1229 C CA . ALA A 1 158 ? -14.740 -2.665 40.059 1.00 87.50 158 ALA A CA 1
ATOM 1230 C C . ALA A 1 158 ? -13.681 -2.292 41.114 1.00 87.50 158 ALA A C 1
ATOM 1232 O O . ALA A 1 158 ? -13.391 -1.111 41.301 1.00 87.50 158 ALA A O 1
ATOM 1233 N N . TYR A 1 159 ? -13.084 -3.281 41.786 1.00 90.69 159 TYR A N 1
ATOM 1234 C CA . TYR A 1 159 ? -12.020 -3.099 42.775 1.00 90.69 159 TYR A CA 1
ATOM 1235 C C . TYR A 1 159 ? -10.769 -3.894 42.364 1.00 90.69 159 TYR A C 1
ATOM 1237 O O . TYR A 1 159 ? -10.506 -4.951 42.942 1.00 90.69 159 TYR A O 1
ATOM 1245 N N . PRO A 1 160 ? -9.946 -3.387 41.420 1.00 89.12 160 PRO A N 1
ATOM 1246 C CA . PRO A 1 160 ? -8.802 -4.126 40.867 1.00 89.12 160 PRO A CA 1
ATOM 1247 C C . PRO A 1 160 ? -7.755 -4.568 41.900 1.00 89.12 160 PRO A C 1
ATOM 1249 O O . PRO A 1 160 ? -6.999 -5.506 41.657 1.00 89.12 160 PRO A O 1
ATOM 1252 N N . ALA A 1 161 ? -7.725 -3.928 43.075 1.00 92.62 161 ALA A N 1
ATOM 1253 C CA . ALA A 1 161 ? -6.890 -4.334 44.205 1.00 92.62 161 ALA A CA 1
ATOM 1254 C C . ALA A 1 161 ? -7.262 -5.720 44.775 1.00 92.62 161 ALA A C 1
ATOM 1256 O O . ALA A 1 161 ? -6.451 -6.346 45.459 1.00 92.62 161 ALA A O 1
ATOM 1257 N N . PHE A 1 162 ? -8.469 -6.222 44.493 1.00 94.31 162 PHE A N 1
ATOM 1258 C CA . PHE A 1 162 ? -8.960 -7.511 44.965 1.00 94.31 162 PHE A CA 1
ATOM 1259 C C . PHE A 1 162 ? -9.286 -8.429 43.788 1.00 94.31 162 PHE A C 1
ATOM 1261 O O . PHE A 1 162 ? -10.275 -8.258 43.081 1.00 94.31 162 PHE A O 1
ATOM 1268 N N . SER A 1 163 ? -8.497 -9.491 43.618 1.00 96.38 163 SER A N 1
ATOM 1269 C CA . SER A 1 163 ? -8.836 -10.533 42.649 1.00 96.38 163 SER A CA 1
ATOM 1270 C C . SER A 1 163 ? -10.130 -11.257 43.039 1.00 96.38 163 SER A C 1
ATOM 1272 O O . SER A 1 163 ? -10.474 -11.375 44.219 1.00 96.38 163 SER A O 1
ATOM 1274 N N . ALA A 1 164 ? -10.819 -11.852 42.062 1.00 95.12 164 ALA A N 1
ATOM 1275 C CA . ALA A 1 164 ? -12.015 -12.652 42.333 1.00 95.12 164 ALA A CA 1
ATOM 1276 C C . ALA A 1 164 ? -11.742 -13.796 43.332 1.00 95.12 164 ALA A C 1
ATOM 1278 O O . ALA A 1 164 ? -12.625 -14.184 44.091 1.00 95.12 164 ALA A O 1
ATOM 1279 N N . ALA A 1 165 ? -10.530 -14.362 43.345 1.00 96.31 165 ALA A N 1
ATOM 1280 C CA . ALA A 1 165 ? -10.135 -15.371 44.330 1.00 96.31 165 ALA A CA 1
ATOM 1281 C C . ALA A 1 165 ? -10.034 -14.779 45.745 1.00 96.31 165 ALA A C 1
ATOM 1283 O O . ALA A 1 165 ? -10.571 -15.363 46.687 1.00 96.31 165 ALA A O 1
ATOM 1284 N N . SER A 1 166 ? -9.421 -13.597 45.876 1.00 96.38 166 SER A N 1
ATOM 1285 C CA . SER A 1 166 ? -9.323 -12.871 47.146 1.00 96.38 166 SER A CA 1
ATOM 1286 C C . SER A 1 166 ? -10.705 -12.538 47.714 1.00 96.38 166 SER A C 1
ATOM 1288 O O . SER A 1 166 ? -10.999 -12.857 48.864 1.00 96.38 166 SER A O 1
ATOM 1290 N N . LEU A 1 167 ? -11.611 -12.020 46.878 1.00 96.19 167 LEU A N 1
ATOM 1291 C CA . LEU A 1 167 ? -12.987 -11.716 47.279 1.00 96.19 167 LEU A CA 1
ATOM 1292 C C . LEU A 1 167 ? -13.756 -12.963 47.743 1.00 96.19 167 LEU A C 1
ATOM 1294 O O . LEU A 1 167 ? -14.440 -12.914 48.761 1.00 96.19 167 LEU A O 1
ATOM 1298 N N . ARG A 1 168 ? -13.614 -14.113 47.064 1.00 96.06 168 ARG A N 1
ATOM 1299 C CA . ARG A 1 168 ? -14.224 -15.375 47.540 1.00 96.06 168 ARG A CA 1
ATOM 1300 C C . ARG A 1 168 ? -13.686 -15.786 48.905 1.00 96.06 168 ARG A C 1
ATOM 1302 O O . ARG A 1 168 ? -14.462 -16.243 49.739 1.00 96.06 168 ARG A O 1
ATOM 1309 N N . ASN A 1 169 ? -12.386 -15.615 49.137 1.00 95.88 169 ASN A N 1
ATOM 1310 C CA . ASN A 1 169 ? -11.778 -15.909 50.430 1.00 95.88 169 ASN A CA 1
ATOM 1311 C C . ASN A 1 169 ? -12.307 -14.970 51.530 1.00 95.88 169 ASN A C 1
ATOM 1313 O O . ASN A 1 169 ? -12.612 -15.427 52.630 1.00 95.88 169 ASN A O 1
ATOM 1317 N N . LEU A 1 170 ? -12.482 -13.679 51.234 1.00 95.25 170 LEU A N 1
ATOM 1318 C CA . LEU A 1 170 ? -13.094 -12.726 52.164 1.00 95.25 170 LEU A CA 1
ATOM 1319 C C . LEU A 1 170 ? -14.539 -13.113 52.509 1.00 95.25 170 LEU A C 1
ATOM 1321 O O . LEU A 1 170 ? -14.889 -13.136 53.685 1.00 95.25 170 LEU A O 1
ATOM 1325 N N . ILE A 1 171 ? -15.342 -13.502 51.514 1.00 94.81 171 ILE A N 1
ATOM 1326 C CA . ILE A 1 171 ? -16.724 -13.970 51.712 1.00 94.81 171 ILE A CA 1
ATOM 1327 C C . ILE A 1 171 ? -16.760 -15.260 52.544 1.00 94.81 171 ILE A C 1
ATOM 1329 O O . ILE A 1 171 ? -17.591 -15.404 53.437 1.00 94.81 171 ILE A O 1
ATOM 1333 N N . PHE A 1 172 ? -15.861 -16.208 52.270 1.00 93.19 172 PHE A N 1
ATOM 1334 C CA . PHE A 1 172 ? -15.791 -17.475 53.001 1.00 93.19 172 PHE A CA 1
ATOM 1335 C C . PHE A 1 172 ? -15.467 -17.272 54.488 1.00 93.19 172 PHE A C 1
ATOM 1337 O O . PHE A 1 172 ? -16.029 -17.949 55.346 1.00 93.19 172 PHE A O 1
ATOM 1344 N N . ASN A 1 173 ? -14.596 -16.310 54.797 1.00 93.19 173 ASN A N 1
ATOM 1345 C CA . ASN A 1 173 ? -14.188 -15.988 56.165 1.00 93.19 173 ASN A CA 1
ATOM 1346 C C . ASN A 1 173 ? -15.100 -14.952 56.850 1.00 93.19 173 ASN A C 1
ATOM 1348 O O . ASN A 1 173 ? -14.760 -14.469 57.929 1.00 93.19 173 ASN A O 1
ATOM 1352 N N . ALA A 1 174 ? -16.236 -14.604 56.239 1.00 93.62 174 ALA A N 1
ATOM 1353 C CA . ALA A 1 174 ? -17.080 -13.509 56.702 1.00 93.62 174 ALA A CA 1
ATOM 1354 C C . ALA A 1 174 ? -17.878 -13.804 57.973 1.00 93.62 174 ALA A C 1
ATOM 1356 O O . ALA A 1 174 ? -18.232 -12.874 58.685 1.00 93.62 174 ALA A O 1
ATOM 1357 N N . ALA A 1 175 ? -18.156 -15.073 58.268 1.00 90.56 175 ALA A N 1
ATOM 1358 C CA . ALA A 1 175 ? -18.862 -15.489 59.476 1.00 90.56 175 ALA A CA 1
ATOM 1359 C C . ALA A 1 175 ? -17.930 -16.274 60.415 1.00 90.56 175 ALA A C 1
ATOM 1361 O O . ALA A 1 175 ? -16.982 -16.919 59.941 1.00 90.56 175 ALA A O 1
ATOM 1362 N N . PRO A 1 176 ? -18.204 -16.284 61.734 1.00 92.69 176 PRO A N 1
ATOM 1363 C CA . PRO A 1 176 ? -17.509 -17.164 62.661 1.00 92.69 176 PRO A CA 1
ATOM 1364 C C . PRO A 1 176 ? -17.625 -18.631 62.236 1.00 92.69 176 PRO A C 1
ATOM 1366 O O . PRO A 1 176 ? -18.696 -19.098 61.842 1.00 92.69 176 PRO A O 1
ATOM 1369 N N . ARG A 1 177 ? -16.523 -19.380 62.324 1.00 90.31 177 ARG A N 1
ATOM 1370 C CA . ARG A 1 177 ? -16.455 -20.776 61.858 1.00 90.31 177 ARG A CA 1
ATOM 1371 C C . ARG A 1 177 ? -15.722 -21.674 62.845 1.00 90.31 177 ARG A C 1
ATOM 1373 O O . ARG A 1 177 ? -14.790 -21.241 63.517 1.00 90.31 177 ARG A O 1
ATOM 1380 N N . LYS A 1 178 ? -16.128 -22.943 62.924 1.00 89.69 178 LYS A N 1
ATOM 1381 C CA . LYS A 1 178 ? -15.481 -23.934 63.795 1.00 89.69 178 LYS A CA 1
ATOM 1382 C C . LYS A 1 178 ? -14.166 -24.418 63.186 1.00 89.69 178 LYS A C 1
ATOM 1384 O O . LYS A 1 178 ? -14.089 -24.700 61.994 1.00 89.69 178 LYS A O 1
ATOM 1389 N N . SER A 1 179 ? -13.156 -24.542 64.031 1.00 88.94 179 SER A N 1
ATOM 1390 C CA . SER A 1 179 ? -11.851 -25.128 63.744 1.00 88.94 179 SER A CA 1
ATOM 1391 C C . SER A 1 179 ? -11.517 -26.163 64.820 1.00 88.94 179 SER A C 1
ATOM 1393 O O . SER A 1 179 ? -12.105 -26.159 65.903 1.00 88.94 179 SER A O 1
ATOM 1395 N N . SER A 1 180 ? -10.540 -27.030 64.555 1.00 90.06 180 SER A N 1
ATOM 1396 C CA . SER A 1 180 ? -10.016 -27.992 65.536 1.00 90.06 180 SER A CA 1
ATOM 1397 C C . SER A 1 180 ? -9.470 -27.327 66.806 1.00 90.06 180 SER A C 1
ATOM 1399 O O . SER A 1 180 ? -9.376 -27.976 67.841 1.00 90.06 180 SER A O 1
ATOM 1401 N N . ARG A 1 181 ? -9.143 -26.029 66.742 1.00 86.56 181 ARG A N 1
ATOM 1402 C CA . ARG A 1 181 ? -8.654 -25.218 67.869 1.00 86.56 181 ARG A CA 1
ATOM 1403 C C . ARG A 1 181 ? -9.719 -24.307 68.500 1.00 86.56 181 ARG A C 1
ATOM 1405 O O . ARG A 1 181 ? -9.366 -23.421 69.268 1.00 86.56 181 ARG A O 1
ATOM 1412 N N . GLY A 1 182 ? -10.998 -24.480 68.157 1.00 89.88 182 GLY A N 1
ATOM 1413 C CA . GLY A 1 182 ? -12.101 -23.636 68.637 1.00 89.88 182 GLY A CA 1
ATOM 1414 C C . GLY A 1 182 ? -12.747 -22.789 67.537 1.00 89.88 182 GLY A C 1
ATOM 1415 O O . GLY A 1 182 ? -12.597 -23.067 66.348 1.00 89.88 182 GLY A O 1
ATOM 1416 N N . THR A 1 183 ? -13.513 -21.768 67.921 1.00 91.31 183 THR A N 1
ATOM 1417 C CA . THR A 1 183 ? -14.242 -20.905 66.976 1.00 91.31 183 THR A CA 1
ATOM 1418 C C . THR A 1 183 ? -13.345 -19.773 66.482 1.00 91.31 183 THR A C 1
ATOM 1420 O O . THR A 1 183 ? -12.876 -18.960 67.272 1.00 91.31 183 THR A O 1
ATOM 1423 N N . LEU A 1 184 ? -13.122 -19.704 65.169 1.00 88.75 184 LEU A N 1
ATOM 1424 C CA . LEU A 1 184 ? -12.460 -18.575 64.521 1.00 88.75 184 LEU A CA 1
ATOM 1425 C C . LEU A 1 184 ? -13.477 -17.442 64.326 1.00 88.75 184 LEU A C 1
ATOM 1427 O O . LEU A 1 184 ? -14.559 -17.720 63.796 1.00 88.75 184 LEU A O 1
ATOM 1431 N N . PRO A 1 185 ? -13.157 -16.193 64.710 1.00 91.31 185 PRO A N 1
ATOM 1432 C CA . PRO A 1 185 ? -14.030 -15.055 64.452 1.00 91.31 185 PRO A CA 1
ATOM 1433 C C . PRO A 1 185 ? -14.153 -14.784 62.944 1.00 91.31 185 PRO A C 1
ATOM 1435 O O . PRO A 1 185 ? -13.273 -15.145 62.152 1.00 91.31 185 PRO A O 1
ATOM 1438 N N . GLY A 1 186 ? -15.272 -14.173 62.549 1.00 90.81 186 GLY A N 1
ATOM 1439 C CA . GLY A 1 186 ? -15.451 -13.640 61.198 1.00 90.81 186 GLY A CA 1
ATOM 1440 C C . GLY A 1 186 ? -14.555 -12.423 60.963 1.00 90.81 186 GLY A C 1
ATOM 1441 O O . GLY A 1 186 ? -14.017 -11.845 61.906 1.00 90.81 186 GLY A O 1
ATOM 1442 N N . ASN A 1 187 ? -14.390 -12.027 59.704 1.00 92.12 187 ASN A N 1
A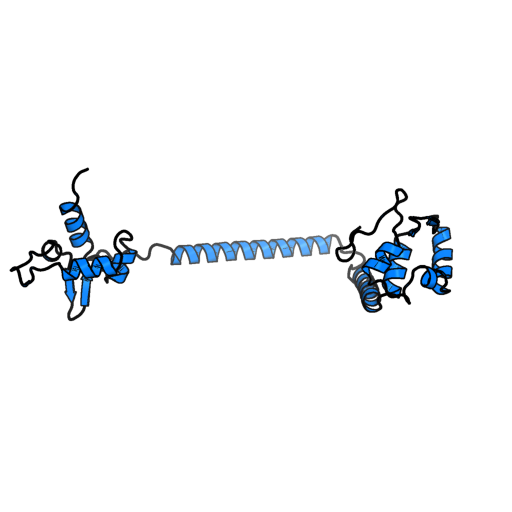TOM 1443 C CA . ASN A 1 187 ? -13.603 -10.844 59.341 1.00 92.12 187 ASN A CA 1
ATOM 1444 C C . ASN A 1 187 ? -14.396 -9.521 59.383 1.00 92.12 187 ASN A C 1
ATOM 1446 O O . ASN A 1 187 ? -13.874 -8.515 58.922 1.00 92.12 187 ASN A O 1
ATOM 1450 N N . GLY A 1 188 ? -15.641 -9.498 59.871 1.00 90.50 188 GLY A N 1
ATOM 1451 C CA . GLY A 1 188 ? -16.456 -8.276 59.947 1.00 90.50 188 GLY A CA 1
ATOM 1452 C C . GLY A 1 188 ? -17.208 -7.913 58.657 1.00 90.50 188 GLY A C 1
ATOM 1453 O O . GLY A 1 188 ? -17.955 -6.935 58.631 1.00 90.50 188 GLY A O 1
ATOM 1454 N N . LEU A 1 189 ? -17.010 -8.664 57.568 1.00 92.69 189 LEU A N 1
ATOM 1455 C CA . LEU A 1 189 ? -17.596 -8.362 56.259 1.00 92.69 189 LEU A CA 1
ATOM 1456 C C . LEU A 1 189 ? -19.110 -8.631 56.205 1.00 92.69 189 LEU A C 1
ATOM 1458 O O . LEU A 1 189 ? -19.828 -7.999 55.434 1.00 92.69 189 LEU A O 1
ATOM 1462 N N . SER A 1 190 ? -19.615 -9.579 56.999 1.00 90.19 190 SER A N 1
ATOM 1463 C CA . SER A 1 190 ? -21.062 -9.838 57.062 1.00 90.19 190 SER A CA 1
ATOM 1464 C C . SER A 1 190 ? -21.775 -8.714 57.815 1.00 90.19 190 SER A C 1
ATOM 1466 O O . SER A 1 190 ? -22.859 -8.282 57.431 1.00 90.19 190 SER A O 1
ATOM 1468 N N . GLU A 1 191 ? -21.138 -8.239 58.881 1.00 89.19 191 GLU A N 1
ATOM 1469 C CA . GLU A 1 191 ? -21.626 -7.240 59.822 1.00 89.19 191 GLU A CA 1
ATOM 1470 C C . GLU A 1 191 ? -21.665 -5.838 59.206 1.00 89.19 191 GLU A C 1
ATOM 1472 O O . GLU A 1 191 ? -22.533 -5.041 59.554 1.00 89.19 191 GLU A O 1
ATOM 1477 N N . SER A 1 192 ? -20.783 -5.548 58.243 1.00 88.00 192 SER A N 1
ATOM 1478 C CA . SER A 1 192 ? -20.782 -4.280 57.505 1.00 88.00 192 SER A CA 1
ATOM 1479 C C . SER A 1 192 ? -21.920 -4.149 56.484 1.00 88.00 192 SER A C 1
ATOM 1481 O O . SER A 1 192 ? -22.050 -3.112 55.837 1.00 88.00 192 SER A O 1
ATOM 1483 N N . GLY A 1 193 ? -22.724 -5.201 56.290 1.00 89.06 193 GLY A N 1
ATOM 1484 C CA . GLY A 1 193 ? -23.765 -5.241 55.263 1.00 89.06 193 GLY A CA 1
ATOM 1485 C C . GLY A 1 193 ? -23.235 -5.479 53.846 1.00 89.06 193 GLY A C 1
ATOM 1486 O O . GLY A 1 193 ? -24.005 -5.379 52.896 1.00 89.06 193 GLY A O 1
ATOM 1487 N N . ALA A 1 194 ? -21.952 -5.834 53.681 1.00 92.94 194 ALA A N 1
ATOM 1488 C CA . ALA A 1 194 ? -21.352 -6.071 52.366 1.00 92.94 194 ALA A CA 1
ATOM 1489 C C . ALA A 1 194 ? -21.884 -7.328 51.661 1.00 92.94 194 ALA A C 1
ATOM 1491 O O . ALA A 1 194 ? -21.667 -7.490 50.464 1.00 92.94 194 ALA A O 1
ATOM 1492 N N . LEU A 1 195 ? -22.539 -8.250 52.374 1.00 93.88 195 LEU A N 1
ATOM 1493 C CA . LEU A 1 195 ? -23.008 -9.519 51.814 1.00 93.88 195 LEU A CA 1
ATOM 1494 C C . LEU A 1 195 ? -24.530 -9.554 51.695 1.00 93.88 195 LEU A C 1
ATOM 1496 O O . LEU A 1 195 ? -25.247 -9.575 52.692 1.00 93.88 195 LEU A O 1
ATOM 1500 N N . VAL A 1 196 ? -25.021 -9.679 50.462 1.00 91.94 196 VAL A N 1
ATOM 1501 C CA . VAL A 1 196 ? -26.448 -9.826 50.161 1.00 91.94 196 VAL A CA 1
ATOM 1502 C C . VAL A 1 196 ? -26.701 -11.205 49.563 1.00 91.94 196 VAL A C 1
ATOM 1504 O O . VAL A 1 196 ? -26.145 -11.571 48.525 1.00 91.94 196 VAL A O 1
ATOM 1507 N N . ARG A 1 197 ? -27.554 -12.000 50.216 1.00 89.81 197 ARG A N 1
ATOM 1508 C CA . ARG A 1 197 ? -27.971 -13.318 49.717 1.00 89.81 197 ARG A CA 1
ATOM 1509 C C . ARG A 1 197 ? -29.329 -13.233 49.036 1.00 89.81 197 ARG A C 1
ATOM 1511 O O . ARG A 1 197 ? -30.311 -12.848 49.659 1.00 89.81 197 ARG A O 1
ATOM 1518 N N . ILE A 1 198 ? -29.386 -13.673 47.781 1.00 86.31 198 ILE A N 1
ATOM 1519 C CA . ILE A 1 198 ? -30.630 -13.849 47.023 1.00 86.31 198 ILE A CA 1
ATOM 1520 C C . ILE A 1 198 ? -30.680 -15.307 46.557 1.00 86.31 198 ILE A C 1
ATOM 1522 O O . ILE A 1 198 ? -30.028 -15.703 45.585 1.00 86.31 198 ILE A O 1
ATOM 1526 N N . GLY A 1 199 ? -31.408 -16.142 47.301 1.00 87.25 199 GLY A N 1
ATOM 1527 C CA . GLY A 1 199 ? -31.428 -17.591 47.089 1.00 87.25 199 GLY A CA 1
ATOM 1528 C C . GLY A 1 199 ? -30.026 -18.206 47.200 1.00 87.25 199 GLY A C 1
ATOM 1529 O O . GLY A 1 199 ? -29.369 -18.100 48.232 1.00 87.25 199 GLY A O 1
ATOM 1530 N N . ARG A 1 200 ? -29.555 -18.851 46.122 1.00 85.62 200 ARG A N 1
ATOM 1531 C CA . ARG A 1 200 ? -28.207 -19.457 46.044 1.00 85.62 200 ARG A CA 1
ATOM 1532 C C . ARG A 1 200 ? -27.105 -18.471 45.643 1.00 85.62 200 ARG A C 1
ATOM 1534 O O . ARG A 1 200 ? -25.934 -18.843 45.659 1.00 85.62 200 ARG A O 1
ATOM 1541 N N . ARG A 1 201 ? -27.453 -17.245 45.243 1.00 86.50 201 ARG A N 1
ATOM 1542 C CA . ARG A 1 201 ? -26.481 -16.237 44.808 1.00 86.50 201 ARG A CA 1
ATOM 1543 C C . ARG A 1 201 ? -26.042 -15.380 45.990 1.00 86.50 201 ARG A C 1
ATOM 1545 O O . ARG A 1 201 ? -26.868 -14.952 46.794 1.00 86.50 201 ARG A O 1
ATOM 1552 N N . VAL A 1 202 ? -24.739 -15.122 46.054 1.00 90.62 202 VAL A N 1
ATOM 1553 C CA . VAL A 1 202 ? -24.131 -14.149 46.966 1.00 90.62 202 VAL A CA 1
ATOM 1554 C C . VAL A 1 202 ? -23.683 -12.962 46.125 1.00 90.62 202 VAL A C 1
ATOM 1556 O O . VAL A 1 202 ? -22.933 -13.138 45.162 1.00 90.62 202 VAL A O 1
ATOM 1559 N N . LEU A 1 203 ? -24.182 -11.783 46.475 1.00 93.25 203 LEU A N 1
ATOM 1560 C CA . LEU A 1 203 ? -23.811 -10.504 45.889 1.00 93.25 203 LEU A CA 1
ATOM 1561 C C . LEU A 1 203 ? -23.054 -9.680 46.929 1.00 93.25 203 LEU A C 1
ATOM 1563 O O . LEU A 1 203 ? -23.280 -9.830 48.132 1.00 93.25 203 LEU A O 1
ATOM 1567 N N . LEU A 1 204 ? -22.156 -8.834 46.442 1.00 93.62 204 LEU A N 1
ATOM 1568 C CA . LEU A 1 204 ? -21.394 -7.893 47.241 1.00 93.62 204 LEU A CA 1
ATOM 1569 C C . LEU A 1 204 ? -22.024 -6.504 47.111 1.00 93.62 204 LEU A C 1
ATOM 1571 O O . LEU A 1 204 ? -22.116 -5.987 46.000 1.00 93.62 204 LEU A O 1
ATOM 1575 N N . ASP A 1 205 ? -22.467 -5.933 48.225 1.00 92.62 205 ASP A N 1
ATOM 1576 C CA . ASP A 1 205 ? -22.925 -4.547 48.304 1.00 92.62 205 ASP A CA 1
ATOM 1577 C C . ASP A 1 205 ? -21.708 -3.624 48.434 1.00 92.62 205 ASP A C 1
ATOM 1579 O O . ASP A 1 205 ? -20.916 -3.759 49.372 1.00 92.62 205 ASP A O 1
ATOM 1583 N N . ALA A 1 206 ? -21.535 -2.729 47.461 1.00 91.00 206 ALA A N 1
ATOM 1584 C CA . ALA A 1 206 ? -20.404 -1.812 47.390 1.00 91.00 206 ALA A CA 1
ATOM 1585 C C . ALA A 1 206 ? -20.295 -0.933 48.635 1.00 91.00 206 ALA A C 1
ATOM 1587 O O . ALA A 1 206 ? -19.199 -0.760 49.160 1.00 91.00 206 ALA A O 1
ATOM 1588 N N . ASP A 1 207 ? -21.424 -0.421 49.128 1.00 89.69 207 ASP A N 1
ATOM 1589 C CA . ASP A 1 207 ? -21.431 0.562 50.209 1.00 89.69 207 ASP A CA 1
ATOM 1590 C C . ASP A 1 207 ? -21.012 -0.113 51.522 1.00 89.69 207 ASP A C 1
ATOM 1592 O O . ASP A 1 207 ? -20.159 0.384 52.261 1.00 89.69 207 ASP A O 1
ATOM 1596 N N . GLY A 1 208 ? -21.531 -1.321 51.767 1.00 91.06 208 GLY A N 1
ATOM 1597 C CA . GLY A 1 208 ? -21.119 -2.146 52.902 1.00 91.06 208 GLY A CA 1
ATOM 1598 C C . GLY A 1 208 ? -19.666 -2.623 52.804 1.00 91.06 208 GLY A C 1
ATOM 1599 O O . GLY A 1 208 ? -18.980 -2.752 53.823 1.00 91.06 208 GLY A O 1
ATOM 1600 N N . PHE A 1 209 ? -19.164 -2.882 51.592 1.00 93.44 209 PHE A N 1
ATOM 1601 C CA . PHE A 1 209 ? -17.772 -3.281 51.376 1.00 93.44 209 PHE A CA 1
ATOM 1602 C C . PHE A 1 209 ? -16.794 -2.119 51.593 1.00 93.44 209 PHE A C 1
ATOM 1604 O O . PHE A 1 209 ? -15.777 -2.284 52.262 1.00 93.44 209 PHE A O 1
ATOM 1611 N N . GLU A 1 210 ? -17.111 -0.926 51.094 1.00 91.94 210 GLU A N 1
ATOM 1612 C CA . GLU A 1 210 ? -16.308 0.288 51.278 1.00 91.94 210 GLU A CA 1
ATOM 1613 C C . GLU A 1 210 ? -16.291 0.748 52.748 1.00 91.94 210 GLU A C 1
ATOM 1615 O O . GLU A 1 210 ? -15.242 1.161 53.262 1.00 91.94 210 GLU A O 1
ATOM 1620 N N . ALA A 1 211 ? -17.410 0.591 53.467 1.00 90.25 211 ALA A N 1
ATOM 1621 C CA . ALA A 1 211 ? -17.469 0.798 54.913 1.00 90.25 211 ALA A CA 1
ATOM 1622 C C . ALA A 1 211 ? -16.550 -0.180 55.667 1.00 90.25 211 ALA A C 1
ATOM 1624 O O . ALA A 1 211 ? -15.803 0.228 56.559 1.00 90.25 211 ALA A O 1
ATOM 1625 N N . TRP A 1 212 ? -16.545 -1.457 55.271 1.00 94.19 212 TRP A N 1
ATOM 1626 C CA . TRP A 1 212 ? -15.646 -2.467 55.835 1.00 94.19 212 TRP A CA 1
ATOM 1627 C C . TRP A 1 212 ? -14.170 -2.141 55.579 1.00 94.19 212 TRP A C 1
ATOM 1629 O O . TRP A 1 212 ? -13.359 -2.203 56.505 1.00 94.19 212 TRP A O 1
ATOM 1639 N N . LEU A 1 213 ? -13.820 -1.728 54.356 1.00 92.69 213 LEU A N 1
ATOM 1640 C CA . LEU A 1 213 ? -12.458 -1.304 54.012 1.00 92.69 213 LEU A CA 1
ATOM 1641 C C . LEU A 1 213 ? -12.007 -0.117 54.862 1.00 92.69 213 LEU A C 1
ATOM 1643 O O . LEU A 1 213 ? -10.875 -0.103 55.339 1.00 92.69 213 LEU A O 1
ATOM 1647 N N . SER A 1 214 ? -12.892 0.855 55.079 1.00 89.38 214 SER A N 1
ATOM 1648 C CA . SER A 1 214 ? -12.605 2.027 55.911 1.00 89.38 214 SER A CA 1
ATOM 1649 C C . SER A 1 214 ? -12.307 1.652 57.366 1.00 89.38 214 SER A C 1
ATOM 1651 O O . SER A 1 214 ? -11.416 2.243 57.965 1.00 89.38 214 SER A O 1
ATOM 1653 N N . GLN A 1 215 ? -12.981 0.636 57.917 1.00 87.31 215 GLN A N 1
ATOM 1654 C CA . GLN A 1 215 ? -12.728 0.138 59.279 1.00 87.31 215 GLN A CA 1
ATOM 1655 C C . GLN A 1 215 ? -11.405 -0.633 59.409 1.00 87.31 215 GLN A C 1
ATOM 1657 O O . GLN A 1 215 ? -10.811 -0.655 60.482 1.00 87.31 215 GLN A O 1
ATOM 1662 N N . HIS A 1 216 ? -10.946 -1.267 58.326 1.00 84.31 216 HIS A N 1
ATOM 1663 C CA . HIS A 1 216 ? -9.728 -2.088 58.301 1.00 84.31 216 HIS A CA 1
ATOM 1664 C C . HIS A 1 216 ? -8.510 -1.344 57.740 1.00 84.31 216 HIS A C 1
ATOM 1666 O O . HIS A 1 216 ? -7.430 -1.924 57.611 1.00 84.31 216 HIS A O 1
ATOM 1672 N N . ARG A 1 217 ? -8.662 -0.058 57.404 1.00 82.00 217 ARG A N 1
ATOM 1673 C CA . ARG A 1 217 ? -7.535 0.819 57.102 1.00 82.00 217 ARG A CA 1
ATOM 1674 C C . ARG A 1 217 ? -6.822 1.168 58.400 1.00 82.00 217 ARG A C 1
ATOM 1676 O O . ARG A 1 217 ? -7.336 1.928 59.214 1.00 82.00 217 ARG A O 1
ATOM 1683 N N . THR A 1 218 ? -5.608 0.662 58.561 1.00 72.56 218 THR A N 1
ATOM 1684 C CA . THR A 1 218 ? -4.671 1.213 59.539 1.00 72.56 218 THR A CA 1
ATOM 1685 C C . THR A 1 218 ? -4.216 2.584 59.025 1.00 72.56 218 THR A C 1
ATOM 1687 O O . THR A 1 218 ? -3.738 2.646 57.888 1.00 72.56 218 THR A O 1
ATOM 1690 N N . PRO A 1 219 ? -4.374 3.684 59.783 1.00 64.31 219 PRO A N 1
ATOM 1691 C CA . PRO A 1 219 ? -3.745 4.946 59.413 1.00 64.31 219 PRO A CA 1
ATOM 1692 C C . PRO A 1 219 ? -2.226 4.736 59.382 1.00 64.31 219 PRO A C 1
ATOM 1694 O O . PRO A 1 219 ? -1.665 4.157 60.315 1.00 64.31 219 PRO A O 1
ATOM 1697 N N . VAL A 1 220 ? -1.602 5.133 58.274 1.00 54.06 220 VAL A N 1
ATOM 1698 C CA . VAL A 1 220 ? -0.145 5.112 58.073 1.00 54.06 220 VAL A CA 1
ATOM 1699 C C . VAL A 1 220 ? 0.421 6.461 58.473 1.00 54.06 220 VAL A C 1
ATOM 1701 O O . VAL A 1 220 ? -0.217 7.474 58.105 1.00 54.06 220 VAL A O 1
#

Foldseek 3Di:
DDDPNFDWDADPVRWTFPVSVCVVLPVDPCLDPVNQCVDPVNVVVQVVCVVVPDHFDFADDPPTTTTHDPVSSQVSVCVSDVPSVVVVVVVVVCVVVVDPPDCDPVNVVVVVVVVVVVVVVVVVVVVVVVVVVCVVVVPPPCDDPDFNKAALCVVCVVPVVAHSVNVVVLVVQQQWDADPVGIDHRLCLVVLVQWDDDPPGTIGGPNSVVVSVVVPDDDD

Sequence (220 aa):
MTIANTAIRQDPDGRFSLNDLHRASGGEKRHGASYWLSNQQTKELMAELETTGIPVVSVEGRNGGTYVCKELVYAYAMWISPKFHLQVIRAYDAMVTGVPAHVTRLQLLEIALQAERERMALEQRVETLSAQVEALTAPTMPNPPGKRLYTVRQAAEAYPAFSAASLRNLIFNAAPRKSSRGTLPGNGLSESGALVRIGRRVLLDADGFEAWLSQHRTPV

Radius of gyration: 40.88 Å; chains: 1; bounding box: 72×50×104 Å

pLDDT: mean 81.87, std 13.81, range [39.0, 96.44]